Protein AF-K9WHE2-F1 (afdb_monomer)

InterPro domains:
  IPR008629 GUN4-like [PF05419] (134-267)
  IPR008629 GUN4-like [PTHR34800] (133-260)
  IPR008629 GUN4-like [cd16383] (138-273)
  IPR037215 GUN4-like superfamily [SSF140869] (134-268)

Nearest PDB structures (foldseek):
  4xkb-assembly1_A  TM=8.476E-01  e=1.290E-07  Synechocystis sp. PCC 6803 substr. Kazusa
  1z3x-assembly1_A  TM=8.128E-01  e=5.666E-08  Thermosynechococcus vestitus
  7e2r-assembly1_B  TM=7.474E-01  e=2.939E-07  Arabidopsis thaliana
  7e2r-assembly1_A  TM=7.852E-01  e=1.355E-06  Arabidopsis thaliana
  8tzr-assembly1_B  TM=1.852E-01  e=6.374E-02  Homo sapiens

Solvent-accessible surface area (backbone atoms only — not comparable to full-atom values): 15638 Å² total; per-residue (Å²): 136,82,87,82,83,67,96,54,67,62,53,74,50,66,32,52,53,59,40,79,75,35,35,76,49,66,40,87,43,94,51,69,42,36,33,36,38,41,36,43,57,44,27,24,75,38,75,92,78,43,74,29,39,27,57,16,33,87,92,40,57,55,24,51,89,58,24,72,48,53,61,39,25,32,51,10,30,27,38,37,42,84,88,71,50,65,44,87,30,30,40,57,37,76,46,79,36,49,49,62,35,54,36,22,35,33,63,25,46,54,50,86,58,40,80,71,58,60,24,76,61,28,43,57,38,38,42,35,38,38,32,56,44,66,80,59,89,51,44,70,38,49,52,23,43,74,68,62,34,42,57,62,22,38,54,43,50,48,39,56,53,36,46,61,66,78,38,68,91,68,74,64,85,53,64,76,50,50,66,58,46,54,54,69,58,54,55,50,53,24,52,53,36,19,61,69,49,76,64,36,24,15,60,44,50,35,40,54,48,34,44,74,52,72,39,48,62,75,42,79,41,63,70,40,36,51,48,32,25,42,63,23,65,44,28,55,96,94,37,73,57,54,65,93,74,56,70,60,52,90,86,42,45,58,27,42,36,70,65,79,90,54,52,85,76,76,89,84,61,75,79,20,62,62,59,17,37,43,41,38,36,35,56,76,54,69,57,114

Foldseek 3Di:
DDPPQDPWPKDKDKFQQLALQTAKDWQQDQAKFKKKKAKFWWKDLAVVLHIDGLQARPVAQAAPPQWLDGGGHAFHKWKAFPVSDIDGAGRIDIDIAGHGTMIHIHTGWGCPPHSNPSRPRMDIIMMMMMTTPDPPLCPQLLVCLVVLVQLSNLLVLLQSLQVQQVHHSDDADDLVSLLRRDLVSLVVSQVSQCVSLVHQEGLLQLLVLLVVLVHAQPDPDQVSLLSSCVQQVQHDPNGGNAPVRQDSGSVGGRHVPPPRQHPDDPPDDGSRRPSSSNSVNCVVSVPD

Secondary structure (DSSP, 8-state):
-----S---EEEEEEETT-TT-EEEE--SSS-EEEEEEEEEEEESSTTT--B-TT--TT--S--TTBSSTTSPTT-EEEEETTS-EEE-TTEEEEEE-TT-EEEEEE--B-TTHHHHTTSS-EEEEEEEEEEE---TTHHHHHHHHTT-HHHHHHHHHHHHHHHTT--S-SPPPHHHHTTS-HHHHHHHHHHHHHHTTTSSSHHHHHHHHHHTT--TT---HHHHHHHHHHHTSEETTEEPPGGGS--STTSPTT----TT-SS--SSS-THHHHHHHHHHHHHTT--

Radius of gyration: 26.99 Å; Cα contacts (8 Å, |Δi|>4): 526; chains: 1; bounding box: 57×38×78 Å

Organism: NCBI:txid1173027

pLDDT: mean 83.21, std 14.79, range [28.8, 98.06]

Structure (mmCIF, N/CA/C/O backbone):
data_AF-K9WHE2-F1
#
_entry.id   AF-K9WHE2-F1
#
loop_
_atom_site.group_PDB
_atom_site.id
_atom_site.type_symbol
_atom_site.label_atom_id
_atom_site.label_alt_id
_atom_site.label_comp_id
_atom_site.label_asym_id
_atom_site.label_entity_id
_atom_site.label_seq_id
_atom_site.pdbx_PDB_ins_code
_atom_site.Cartn_x
_atom_site.Cartn_y
_atom_site.Cartn_z
_atom_site.occupancy
_atom_site.B_iso_or_equiv
_atom_site.auth_seq_id
_atom_site.auth_comp_id
_atom_site.auth_asym_id
_atom_site.auth_atom_id
_atom_site.pdbx_PDB_model_num
ATOM 1 N N . MET A 1 1 ? -3.355 -21.262 7.343 1.00 32.16 1 MET A N 1
ATOM 2 C CA . MET A 1 1 ? -3.263 -20.375 6.166 1.00 32.16 1 MET A CA 1
ATOM 3 C C . MET A 1 1 ? -3.031 -18.972 6.698 1.00 32.16 1 MET A C 1
ATOM 5 O O . MET A 1 1 ? -3.983 -18.336 7.129 1.00 32.16 1 MET A O 1
ATOM 9 N N . SER A 1 2 ? -1.768 -18.564 6.837 1.00 28.80 2 SER A N 1
ATOM 10 C CA . SER A 1 2 ? -1.422 -17.230 7.334 1.00 28.80 2 SER A CA 1
ATOM 11 C C . SER A 1 2 ? -1.557 -16.236 6.188 1.00 28.80 2 SER A C 1
ATOM 13 O O . SER A 1 2 ? -0.836 -16.335 5.196 1.00 28.80 2 SER A O 1
ATOM 15 N N . ASN A 1 3 ? -2.490 -15.302 6.325 1.00 34.31 3 ASN A N 1
ATOM 16 C CA . ASN A 1 3 ? -2.650 -14.184 5.410 1.00 34.31 3 ASN A CA 1
ATOM 17 C C . ASN A 1 3 ? -1.563 -13.150 5.739 1.00 34.31 3 ASN A C 1
ATOM 19 O O . ASN A 1 3 ? -1.772 -12.248 6.540 1.00 34.31 3 ASN A O 1
ATOM 23 N N . ILE A 1 4 ? -0.367 -13.335 5.184 1.00 39.34 4 ILE A N 1
ATOM 24 C CA . ILE A 1 4 ? 0.725 -12.365 5.288 1.00 39.34 4 ILE A CA 1
ATOM 25 C C . ILE A 1 4 ? 0.731 -11.612 3.965 1.00 39.34 4 ILE A C 1
ATOM 27 O O . ILE A 1 4 ? 1.374 -12.071 3.035 1.00 39.34 4 ILE A O 1
ATOM 31 N N . ASN A 1 5 ? -0.045 -10.531 3.849 1.00 37.34 5 ASN A N 1
ATOM 32 C CA . ASN A 1 5 ? 0.027 -9.618 2.696 1.00 37.34 5 ASN A CA 1
ATOM 33 C C . ASN A 1 5 ? -0.510 -8.211 2.991 1.00 37.34 5 ASN A C 1
ATOM 35 O O . ASN A 1 5 ? -1.110 -7.545 2.154 1.00 37.34 5 ASN A O 1
ATOM 39 N N . GLN A 1 6 ? -0.237 -7.715 4.188 1.00 41.22 6 GLN A N 1
ATOM 40 C CA . GLN A 1 6 ? -0.231 -6.286 4.448 1.00 41.22 6 GLN A CA 1
ATOM 41 C C . GLN A 1 6 ? 0.974 -6.026 5.350 1.00 41.22 6 GLN A C 1
ATOM 43 O O . GLN A 1 6 ? 1.283 -6.827 6.231 1.00 41.22 6 GLN A O 1
ATOM 48 N N . LEU A 1 7 ? 1.669 -4.910 5.144 1.00 36.59 7 LEU A N 1
ATOM 49 C CA . LEU A 1 7 ? 2.613 -4.388 6.129 1.00 36.59 7 LEU A CA 1
ATOM 50 C C . LEU A 1 7 ? 1.774 -3.818 7.290 1.00 36.59 7 LEU A C 1
ATOM 52 O O . LEU A 1 7 ? 1.698 -2.609 7.487 1.00 36.59 7 LEU A O 1
ATOM 56 N N . ILE A 1 8 ? 1.030 -4.693 7.976 1.00 46.81 8 ILE A N 1
ATOM 57 C CA . ILE A 1 8 ? 0.250 -4.353 9.160 1.00 46.81 8 ILE A CA 1
ATOM 58 C C . ILE A 1 8 ? 1.249 -4.342 10.302 1.00 46.81 8 ILE A C 1
ATOM 60 O O . ILE A 1 8 ? 1.807 -5.378 10.660 1.00 46.81 8 ILE A O 1
ATOM 64 N N . ILE A 1 9 ? 1.487 -3.169 10.884 1.00 53.25 9 ILE A N 1
ATOM 65 C CA . ILE A 1 9 ? 1.913 -3.164 12.278 1.00 53.25 9 ILE A CA 1
ATOM 66 C C . ILE A 1 9 ? 0.653 -3.545 13.045 1.00 53.25 9 ILE A C 1
ATOM 68 O O . ILE A 1 9 ? -0.286 -2.750 13.123 1.00 53.25 9 ILE A O 1
ATOM 72 N N . GLU A 1 10 ? 0.602 -4.800 13.474 1.00 58.91 10 GLU A N 1
ATOM 73 C CA . GLU A 1 10 ? -0.473 -5.346 14.288 1.00 58.91 10 GLU A CA 1
ATOM 74 C C . GLU A 1 10 ? 0.031 -5.674 15.686 1.00 58.91 10 GLU A C 1
ATOM 76 O O . GLU A 1 10 ? 1.207 -5.967 15.912 1.00 58.91 10 GLU A O 1
ATOM 81 N N . GLY A 1 11 ? -0.881 -5.615 16.643 1.00 66.00 11 GLY A N 1
ATOM 82 C CA . GLY A 1 11 ? -0.618 -6.011 18.012 1.00 66.00 11 GLY A CA 1
ATOM 83 C C . GLY A 1 11 ? -1.915 -6.355 18.720 1.00 66.00 11 GLY A C 1
ATOM 84 O O . GLY A 1 11 ? -3.009 -6.152 18.191 1.00 66.00 11 GLY A O 1
ATOM 85 N N . CYS A 1 12 ? -1.789 -6.873 19.936 1.00 74.81 12 CYS A N 1
ATOM 86 C CA . CYS A 1 12 ? -2.932 -7.168 20.782 1.00 74.81 12 CYS A CA 1
ATOM 87 C C . CYS A 1 12 ? -2.718 -6.655 22.204 1.00 74.81 12 CYS A C 1
ATOM 89 O O . CYS A 1 12 ? -1.587 -6.561 22.684 1.00 74.81 12 CYS A O 1
ATOM 91 N N . PHE A 1 13 ? -3.814 -6.311 22.870 1.00 78.19 13 PHE A N 1
ATOM 92 C CA . PHE A 1 13 ? -3.841 -6.022 24.299 1.00 78.19 13 PHE A CA 1
ATOM 93 C C . PHE A 1 13 ? -5.182 -6.450 24.892 1.00 78.19 13 PHE A C 1
ATOM 95 O O . PHE A 1 13 ? -6.186 -6.536 24.184 1.00 78.19 13 PHE A O 1
ATOM 102 N N . ASN A 1 14 ? -5.199 -6.705 26.197 1.00 83.75 14 ASN A N 1
ATOM 103 C CA . ASN A 1 14 ? -6.430 -6.989 26.925 1.00 83.75 14 ASN A CA 1
ATOM 104 C C . ASN A 1 14 ? -6.943 -5.722 27.608 1.00 83.75 14 ASN A C 1
ATOM 106 O O . ASN A 1 14 ? -6.164 -4.904 28.105 1.00 83.75 14 ASN A O 1
ATOM 110 N N . VAL A 1 15 ? -8.261 -5.572 27.627 1.00 82.38 15 VAL A N 1
ATOM 111 C CA . VAL A 1 15 ? -8.978 -4.567 28.408 1.00 82.38 15 VAL A CA 1
ATOM 112 C C . VAL A 1 15 ? -9.603 -5.291 29.590 1.00 82.38 15 VAL A C 1
ATOM 114 O O . VAL A 1 15 ? -10.565 -6.045 29.429 1.00 82.38 15 VAL A O 1
ATOM 117 N N . GLU A 1 16 ? -9.016 -5.086 30.766 1.00 79.69 16 GLU A N 1
ATOM 118 C CA . GLU A 1 16 ? -9.503 -5.659 32.018 1.00 79.69 16 GLU A CA 1
ATOM 119 C C . GLU A 1 16 ? -10.714 -4.862 32.505 1.00 79.69 16 GLU A C 1
ATOM 121 O O . GLU A 1 16 ? -10.634 -3.645 32.722 1.00 79.69 16 GLU A O 1
ATOM 126 N N . SER A 1 17 ? -11.837 -5.550 32.702 1.00 70.31 17 SER A N 1
ATOM 127 C CA . SER A 1 17 ? -13.121 -4.935 33.045 1.00 70.31 17 SER A CA 1
ATOM 128 C C . SER A 1 17 ? -13.122 -4.228 34.404 1.00 70.31 17 SER A C 1
ATOM 130 O O . SER A 1 17 ? -13.947 -3.346 34.629 1.00 70.31 17 SER A O 1
ATOM 132 N N . ALA A 1 18 ? -12.181 -4.568 35.289 1.00 67.06 18 ALA A N 1
ATOM 133 C CA . ALA A 1 18 ? -12.034 -3.988 36.622 1.00 67.06 18 ALA A CA 1
ATOM 134 C C . ALA A 1 18 ? -11.113 -2.745 36.677 1.00 67.06 18 ALA A C 1
ATOM 136 O O . ALA A 1 18 ? -10.721 -2.306 37.759 1.00 67.06 18 ALA A O 1
ATOM 137 N N . THR A 1 19 ? -10.706 -2.185 35.527 1.00 73.38 19 THR A N 1
ATOM 138 C CA . THR A 1 19 ? -9.757 -1.058 35.473 1.00 73.38 19 THR A CA 1
ATOM 139 C C . THR A 1 19 ? -10.429 0.246 35.008 1.00 73.38 19 THR A C 1
ATOM 141 O O . THR A 1 19 ? -10.742 0.400 33.827 1.00 73.38 19 THR A O 1
ATOM 144 N N . PRO A 1 20 ? -10.598 1.258 35.884 1.00 71.81 20 PRO A N 1
ATOM 145 C CA . PRO A 1 20 ? -11.322 2.492 35.533 1.00 71.81 20 PRO A CA 1
ATOM 146 C C . PRO A 1 20 ? -10.618 3.307 34.445 1.00 71.81 20 PRO A C 1
ATOM 148 O O . PRO A 1 20 ? -11.250 3.960 33.614 1.00 71.81 20 PRO A O 1
ATOM 151 N N . LYS A 1 21 ? -9.281 3.248 34.448 1.00 81.06 21 LYS A N 1
ATOM 152 C CA . LYS A 1 21 ? -8.412 3.916 33.473 1.00 81.06 21 LYS A CA 1
ATOM 153 C C . LYS A 1 21 ? -8.312 3.156 32.147 1.00 81.06 21 LYS A C 1
ATOM 155 O O . LYS A 1 21 ? -7.977 3.776 31.138 1.00 81.06 21 LYS A O 1
ATOM 160 N N . GLY A 1 22 ? -8.635 1.861 32.152 1.00 87.00 22 GLY A N 1
ATOM 161 C CA . GLY A 1 22 ? -8.529 0.986 30.993 1.00 87.00 22 GLY A CA 1
ATOM 162 C C . GLY A 1 22 ? -7.099 0.731 30.537 1.00 87.00 22 GLY A C 1
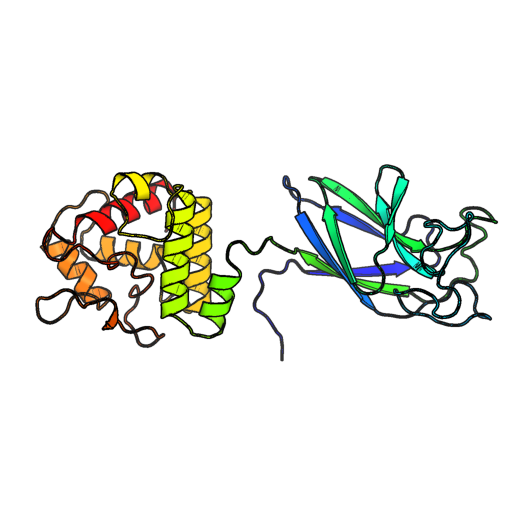ATOM 163 O O . GLY A 1 22 ? -6.133 0.959 31.271 1.00 87.00 22 GLY A O 1
ATOM 164 N N . THR A 1 23 ? -6.983 0.303 29.282 1.00 90.94 23 THR A N 1
ATOM 165 C CA . THR A 1 23 ? -5.707 -0.005 28.625 1.00 90.94 23 THR A CA 1
ATOM 166 C C . THR A 1 23 ? -5.367 1.071 27.601 1.00 90.94 23 THR A C 1
ATOM 168 O O . THR A 1 23 ? -6.194 1.418 26.758 1.00 90.94 23 THR A O 1
ATOM 171 N N . TYR A 1 24 ? -4.154 1.621 27.671 1.00 91.75 24 TYR A N 1
ATOM 172 C CA . TYR A 1 24 ? -3.727 2.720 26.803 1.00 91.75 24 TYR A CA 1
ATOM 173 C C . TYR A 1 24 ? -3.235 2.239 25.435 1.00 91.75 24 TYR A C 1
ATOM 175 O O . TYR A 1 24 ? -2.571 1.210 25.324 1.00 91.75 24 TYR A O 1
ATOM 183 N N . PHE A 1 25 ? -3.498 3.049 24.413 1.00 91.31 25 PHE A N 1
ATOM 184 C CA . PHE A 1 25 ? -2.934 2.938 23.073 1.00 91.31 25 PHE A CA 1
ATOM 185 C C . PHE A 1 25 ? -2.404 4.310 22.643 1.00 91.31 25 PHE A C 1
ATOM 187 O O . PHE A 1 25 ? -3.074 5.322 22.856 1.00 91.31 25 PHE A O 1
ATOM 194 N N . GLN A 1 26 ? -1.218 4.355 22.035 1.00 91.00 26 GLN A N 1
ATOM 195 C CA . GLN A 1 26 ? -0.591 5.598 21.591 1.00 91.00 26 GLN A CA 1
ATOM 196 C C . GLN A 1 26 ? -0.233 5.532 20.108 1.00 91.00 26 GLN A C 1
ATOM 198 O O . GLN A 1 26 ? 0.420 4.589 19.662 1.00 91.00 26 GLN A O 1
ATOM 203 N N . ASN A 1 27 ? -0.598 6.572 19.360 1.00 86.81 27 ASN A N 1
ATOM 204 C CA . ASN A 1 27 ? 0.011 6.825 18.062 1.00 86.81 27 ASN A CA 1
ATOM 205 C C . ASN A 1 27 ? 1.436 7.356 18.277 1.00 86.81 27 ASN A C 1
ATOM 207 O O . ASN A 1 27 ? 1.600 8.464 18.766 1.00 86.81 27 ASN A O 1
ATOM 211 N N . LEU A 1 28 ? 2.462 6.585 17.919 1.00 80.56 28 LEU A N 1
ATOM 212 C CA . LEU A 1 28 ? 3.869 6.998 18.048 1.00 80.56 28 LEU A CA 1
ATOM 213 C C . LEU A 1 28 ? 4.413 7.724 16.801 1.00 80.56 28 LEU A C 1
ATOM 215 O O . LEU A 1 28 ? 5.595 8.059 16.759 1.00 80.56 28 LEU A O 1
ATOM 219 N N . SER A 1 29 ? 3.582 7.934 15.775 1.00 71.19 29 SER A N 1
ATOM 220 C CA . SER A 1 29 ? 3.956 8.644 14.550 1.00 71.19 29 SER A CA 1
ATOM 221 C C . SER A 1 29 ? 3.848 10.165 14.713 1.00 71.19 29 SER A C 1
ATOM 223 O O . SER A 1 29 ? 3.056 10.684 15.502 1.00 71.19 29 SER A O 1
ATOM 225 N N . ASP A 1 30 ? 4.628 10.874 13.899 1.00 76.00 30 ASP A N 1
ATOM 226 C CA . ASP A 1 30 ? 4.531 12.309 13.632 1.00 76.00 30 ASP A CA 1
ATOM 227 C C . ASP A 1 30 ? 3.352 12.684 12.709 1.00 76.00 30 ASP A C 1
ATOM 229 O O . ASP A 1 30 ? 3.113 13.866 12.463 1.00 76.00 30 ASP A O 1
ATOM 233 N N . GLN A 1 31 ? 2.595 11.698 12.220 1.00 77.81 31 GLN A N 1
ATOM 234 C CA . GLN A 1 31 ? 1.427 11.870 11.359 1.00 77.81 31 GLN A CA 1
ATOM 235 C C . GLN A 1 31 ? 0.161 11.313 12.012 1.00 77.81 31 GLN A C 1
ATOM 237 O O . GLN A 1 31 ? 0.212 10.432 12.875 1.00 77.81 31 GLN A O 1
ATOM 242 N N . SER A 1 32 ? -0.997 11.823 11.582 1.00 83.62 32 SER A N 1
ATOM 243 C CA . SER A 1 32 ? -2.276 11.205 11.924 1.00 83.62 32 SER A CA 1
ATOM 244 C C . SER A 1 32 ? -2.366 9.819 11.293 1.00 83.62 32 SER A C 1
ATOM 246 O O . SER A 1 32 ? -2.022 9.633 10.124 1.00 83.62 32 SER A O 1
ATOM 248 N N . VAL A 1 33 ? -2.868 8.849 12.051 1.00 82.81 33 VAL A N 1
ATOM 249 C CA . VAL A 1 33 ? -3.055 7.471 11.589 1.00 82.81 33 VAL A CA 1
ATOM 250 C C . VAL A 1 33 ? -4.505 7.054 11.764 1.00 82.81 33 VAL A C 1
ATOM 252 O O . VAL A 1 33 ? -5.166 7.444 12.724 1.00 82.81 33 VAL A O 1
ATOM 255 N N . ARG A 1 34 ? -5.006 6.216 10.858 1.00 87.31 34 ARG A N 1
ATOM 256 C CA . ARG A 1 34 ? -6.254 5.483 11.081 1.00 87.31 34 ARG A CA 1
ATOM 257 C C . ARG A 1 34 ? -5.883 4.095 11.573 1.00 87.31 34 ARG A C 1
ATOM 259 O O . ARG A 1 34 ? -5.034 3.442 10.979 1.00 87.31 34 ARG A O 1
ATOM 266 N N . VAL A 1 35 ? -6.486 3.649 12.663 1.00 87.50 35 VAL A N 1
ATOM 267 C CA . VAL A 1 35 ? -6.237 2.328 13.246 1.00 87.50 35 VAL A CA 1
ATOM 268 C C . VAL A 1 35 ? -7.556 1.579 13.277 1.00 87.50 35 VAL A C 1
ATOM 270 O O . VAL A 1 35 ? -8.537 2.066 13.841 1.00 87.50 35 VAL A O 1
ATOM 273 N N . LYS A 1 36 ? -7.582 0.405 12.653 1.00 89.88 36 LYS A N 1
ATOM 274 C CA . LYS A 1 36 ? -8.683 -0.542 12.767 1.00 89.88 36 LYS A CA 1
ATOM 275 C C . LYS A 1 36 ? -8.480 -1.359 14.040 1.00 89.88 36 LYS A C 1
ATOM 277 O O . LYS A 1 36 ? -7.464 -2.031 14.179 1.00 89.88 36 LYS A O 1
ATOM 282 N N . PHE A 1 37 ? -9.452 -1.322 14.939 1.00 92.62 37 PHE A N 1
ATOM 283 C CA . PHE A 1 37 ? -9.509 -2.137 16.146 1.00 92.62 37 PHE A CA 1
ATOM 284 C C . PHE A 1 37 ? -10.587 -3.202 15.976 1.00 92.62 37 PHE A C 1
ATOM 286 O O . PHE A 1 37 ? -11.703 -2.883 15.571 1.00 92.62 37 PHE A O 1
ATOM 293 N N . SER A 1 38 ? -10.248 -4.451 16.279 1.00 91.75 38 SER A N 1
ATOM 294 C CA . SER A 1 38 ? -11.150 -5.606 16.271 1.00 91.75 38 SER A CA 1
ATOM 295 C C . SER A 1 38 ? -11.109 -6.255 17.649 1.00 91.75 38 SER A C 1
ATOM 297 O O . SER A 1 38 ? -10.033 -6.562 18.157 1.00 91.75 38 SER A O 1
ATOM 299 N N . ALA A 1 39 ? -12.266 -6.439 18.267 1.00 91.94 39 ALA A N 1
ATOM 300 C CA . ALA A 1 39 ? -12.387 -6.883 19.644 1.00 91.94 39 ALA A CA 1
ATOM 301 C C . ALA A 1 39 ? -13.118 -8.226 19.730 1.00 91.94 39 ALA A C 1
ATOM 303 O O . ALA A 1 39 ? -14.167 -8.426 19.115 1.00 91.94 39 ALA A O 1
ATOM 304 N N . ALA A 1 40 ? -12.568 -9.134 20.530 1.00 87.12 40 ALA A N 1
ATOM 305 C CA . ALA A 1 40 ? -13.127 -10.451 20.800 1.00 87.12 40 ALA A CA 1
ATOM 306 C C . ALA A 1 40 ? -13.023 -10.787 22.292 1.00 87.12 40 ALA A C 1
ATOM 308 O O . ALA A 1 40 ? -12.315 -10.129 23.052 1.00 87.12 40 ALA A O 1
ATOM 309 N N . GLY A 1 41 ? -13.734 -11.831 22.708 1.00 84.31 41 GLY A N 1
ATOM 310 C CA . GLY A 1 41 ? -13.850 -12.215 24.110 1.00 84.31 41 GLY A CA 1
ATOM 311 C C . GLY A 1 41 ? -15.203 -11.844 24.699 1.00 84.31 41 GLY A C 1
ATOM 312 O O . GLY A 1 41 ? -16.092 -11.328 24.013 1.00 84.31 41 GLY A O 1
ATOM 313 N N . GLN A 1 42 ? -15.363 -12.173 25.974 1.00 84.56 42 GLN A N 1
ATOM 314 C CA . GLN A 1 42 ? -16.585 -11.933 26.719 1.00 84.56 42 GLN A CA 1
ATOM 315 C C . GLN A 1 42 ? -16.252 -11.472 28.131 1.00 84.56 42 GLN A C 1
ATOM 317 O O . GLN A 1 42 ? -15.303 -11.957 28.749 1.00 84.56 42 GLN A O 1
ATOM 322 N N . TRP A 1 43 ? -17.070 -10.570 28.651 1.00 84.75 43 TRP A N 1
ATOM 323 C CA . TRP A 1 43 ? -16.970 -10.079 30.018 1.00 84.75 43 TRP A CA 1
ATOM 324 C C . TRP A 1 43 ? -18.365 -9.772 30.568 1.00 84.75 43 TRP A C 1
ATOM 326 O O . TRP A 1 43 ? -19.357 -9.853 29.841 1.00 84.75 43 TRP A O 1
ATOM 336 N N . THR A 1 44 ? -18.463 -9.464 31.854 1.00 80.69 44 THR A N 1
ATOM 337 C CA . THR A 1 44 ? -19.703 -9.010 32.479 1.00 80.69 44 THR A CA 1
ATOM 338 C C . THR A 1 44 ? -19.431 -7.943 33.530 1.00 80.69 44 THR A C 1
ATOM 340 O O . THR A 1 44 ? -18.442 -8.054 34.251 1.00 80.69 44 THR A O 1
ATOM 343 N N . TYR A 1 45 ? -20.302 -6.934 33.609 1.00 75.88 45 TYR A N 1
ATOM 344 C CA . TYR A 1 45 ? -20.331 -5.938 34.688 1.00 75.88 45 TYR A CA 1
ATOM 345 C C . TYR A 1 45 ? -21.206 -6.378 35.869 1.00 75.88 45 TYR A C 1
ATOM 347 O O . TYR A 1 45 ? -21.243 -5.729 36.898 1.00 75.88 45 TYR A O 1
ATOM 355 N N . ASN A 1 46 ? -21.958 -7.473 35.716 1.00 79.44 46 ASN A N 1
ATOM 356 C CA . ASN A 1 46 ? -22.768 -8.046 36.781 1.00 79.44 46 ASN A CA 1
ATOM 357 C C . ASN A 1 46 ? -22.982 -9.539 36.484 1.00 79.44 46 ASN A C 1
ATOM 359 O O . ASN A 1 46 ? -23.708 -9.875 35.541 1.00 79.44 46 ASN A O 1
ATOM 363 N N . PRO A 1 47 ? -22.427 -10.460 37.292 1.00 79.94 47 PRO A N 1
ATOM 364 C CA . PRO A 1 47 ? -22.549 -11.901 37.066 1.00 79.94 47 PRO A CA 1
ATOM 365 C C . PRO A 1 47 ? -23.992 -12.411 36.930 1.00 79.94 47 PRO A C 1
ATOM 367 O O . PRO A 1 47 ? -24.218 -13.426 36.274 1.00 79.94 47 PRO A O 1
ATOM 370 N N . ASN A 1 48 ? -24.976 -11.704 37.497 1.00 84.62 48 ASN A N 1
ATOM 371 C CA . ASN A 1 48 ? -26.396 -12.057 37.379 1.00 84.62 48 ASN A CA 1
ATOM 372 C C . ASN A 1 48 ? -27.002 -11.698 36.013 1.00 84.62 48 ASN A C 1
ATOM 374 O O . ASN A 1 48 ? -28.052 -12.221 35.649 1.00 84.62 48 ASN A O 1
ATOM 378 N N . VAL A 1 49 ? -26.355 -10.796 35.276 1.00 82.50 49 VAL A N 1
ATOM 379 C CA . VAL A 1 49 ? -26.772 -10.323 33.951 1.00 82.50 49 VAL A CA 1
ATOM 380 C C . VAL A 1 49 ? -26.109 -11.149 32.842 1.00 82.50 49 VAL A C 1
ATOM 382 O O . VAL A 1 49 ? -26.688 -11.345 31.777 1.00 82.50 49 VAL A O 1
ATOM 385 N N . GLY A 1 50 ? -24.942 -11.733 33.134 1.00 85.44 50 GLY A N 1
ATOM 386 C CA . GLY A 1 50 ? -24.260 -12.696 32.274 1.00 85.44 50 GLY A CA 1
ATOM 387 C C . GLY A 1 50 ? -23.191 -12.085 31.366 1.00 85.44 50 GLY A C 1
ATOM 388 O O . GLY A 1 50 ? -23.037 -10.865 31.247 1.00 85.44 50 GLY A O 1
ATOM 389 N N . PHE A 1 51 ? -22.408 -12.971 30.748 1.00 88.12 51 PHE A N 1
ATOM 390 C CA . PHE A 1 51 ? -21.299 -12.617 29.865 1.00 88.12 51 PHE A CA 1
ATOM 391 C C . PHE A 1 51 ? -21.791 -12.103 28.509 1.00 88.12 51 PHE A C 1
ATOM 393 O O . PHE A 1 51 ? -22.683 -12.683 27.890 1.00 88.12 51 PHE A O 1
ATOM 400 N N . HIS A 1 52 ? -21.159 -11.044 28.014 1.00 88.69 52 HIS A N 1
ATOM 401 C CA . HIS A 1 52 ? -21.455 -10.416 26.732 1.00 88.69 52 HIS A CA 1
ATOM 402 C C . HIS A 1 52 ? -20.170 -10.001 26.010 1.00 88.69 52 HIS A C 1
ATOM 404 O O . HIS A 1 52 ? -19.090 -9.931 26.593 1.00 88.69 52 HIS A O 1
ATOM 410 N N . SER A 1 53 ? -20.285 -9.784 24.700 1.00 92.38 53 SER A N 1
ATOM 411 C CA . SER A 1 53 ? -19.151 -9.426 23.842 1.00 92.38 53 SER A CA 1
ATOM 412 C C . SER A 1 53 ? -18.796 -7.939 23.931 1.00 92.38 53 SER A C 1
ATOM 414 O O . SER A 1 53 ? -19.536 -7.144 24.509 1.00 92.38 53 SER A O 1
ATOM 416 N N . ALA A 1 54 ? -17.725 -7.541 23.243 1.00 93.12 54 ALA A N 1
ATOM 417 C CA . ALA A 1 54 ? -17.345 -6.140 23.070 1.00 93.12 54 ALA A CA 1
ATOM 418 C C . ALA A 1 54 ? -18.444 -5.260 22.433 1.00 93.12 54 ALA A C 1
ATOM 420 O O . ALA A 1 54 ? -18.420 -4.045 22.615 1.00 93.12 54 ALA A O 1
ATOM 421 N N . ALA A 1 55 ? -19.434 -5.838 21.733 1.00 95.19 55 ALA A N 1
ATOM 422 C CA . ALA A 1 55 ? -20.595 -5.092 21.230 1.00 95.19 55 ALA A CA 1
ATOM 423 C C . ALA A 1 55 ? -21.462 -4.487 22.353 1.00 95.19 55 ALA A C 1
ATOM 425 O O . ALA A 1 55 ? -22.188 -3.523 22.101 1.00 95.19 55 ALA A O 1
ATOM 426 N N . GLY A 1 56 ? -21.359 -5.031 23.570 1.00 91.31 56 GLY A N 1
ATOM 427 C CA . GLY A 1 56 ? -22.210 -4.742 24.719 1.00 91.31 56 GLY A CA 1
ATOM 428 C C . GLY A 1 56 ? -23.350 -5.744 24.880 1.00 91.31 56 GLY A C 1
ATOM 429 O O . GLY A 1 56 ? -23.510 -6.683 24.091 1.00 91.31 56 GLY A O 1
ATOM 430 N N . HIS A 1 57 ? -24.125 -5.569 25.944 1.00 90.94 57 HIS A N 1
ATOM 431 C CA . HIS A 1 57 ? -25.176 -6.499 26.318 1.00 90.94 57 HIS A CA 1
ATOM 432 C C . HIS A 1 57 ? -26.393 -6.385 25.376 1.00 90.94 57 HIS A C 1
ATOM 434 O O . HIS A 1 57 ? -26.976 -5.305 25.247 1.00 90.94 57 HIS A O 1
ATOM 440 N N . PRO A 1 58 ? -26.853 -7.486 24.748 1.00 88.62 58 PRO A N 1
ATOM 441 C CA . PRO A 1 58 ? -27.890 -7.432 23.711 1.00 88.62 58 PRO A CA 1
ATOM 442 C C . PRO A 1 58 ? -29.255 -6.952 24.228 1.00 88.62 58 PRO A C 1
ATOM 444 O O . PRO A 1 58 ? -30.007 -6.327 23.485 1.00 88.62 58 PRO A O 1
ATOM 447 N N . ASN A 1 59 ? -29.564 -7.204 25.505 1.00 91.38 59 ASN A N 1
ATOM 448 C CA . ASN A 1 59 ? -30.823 -6.771 26.126 1.00 91.38 59 ASN A CA 1
ATOM 449 C C . ASN A 1 59 ? -30.765 -5.354 26.719 1.00 91.38 59 ASN A C 1
ATOM 451 O O . ASN A 1 59 ? -31.809 -4.821 27.087 1.00 91.38 59 ASN A O 1
ATOM 455 N N . TYR A 1 60 ? -29.579 -4.737 26.786 1.00 89.75 60 TYR A N 1
ATOM 456 C CA . TYR A 1 60 ? -29.393 -3.379 27.311 1.00 89.75 60 TYR A CA 1
ATOM 457 C C . TYR A 1 60 ? -28.686 -2.494 26.271 1.00 89.75 60 TYR A C 1
ATOM 459 O O . TYR A 1 60 ? -27.549 -2.059 26.460 1.00 89.75 60 TYR A O 1
ATOM 467 N N . PRO A 1 61 ? -29.343 -2.217 25.129 1.00 91.12 61 PRO A N 1
ATOM 468 C CA . PRO A 1 61 ? -28.716 -1.544 23.993 1.00 91.12 61 PRO A CA 1
ATOM 469 C C . PRO A 1 61 ? -28.479 -0.039 24.204 1.00 91.12 61 PRO A C 1
ATOM 471 O O . PRO A 1 61 ? -27.911 0.605 23.325 1.00 91.12 61 PRO A O 1
ATOM 474 N N . LYS A 1 62 ? -28.940 0.541 25.322 1.00 90.81 62 LYS A N 1
ATOM 475 C CA . LYS A 1 62 ? -28.849 1.978 25.614 1.00 90.81 62 LYS A CA 1
ATOM 476 C C . LYS A 1 62 ? -28.555 2.217 27.095 1.00 90.81 62 LYS A C 1
ATOM 478 O O . LYS A 1 62 ? -29.485 2.266 27.896 1.00 90.81 62 LYS A O 1
ATOM 483 N N . GLY A 1 63 ? -27.283 2.415 27.427 1.00 84.12 63 GLY A N 1
ATOM 484 C CA . GLY A 1 63 ? -26.861 2.852 28.754 1.00 84.12 63 GLY A CA 1
ATOM 485 C C . GLY A 1 63 ? -27.475 4.204 29.121 1.00 84.12 63 GLY A C 1
ATOM 486 O O . GLY A 1 63 ? -27.705 5.061 28.259 1.00 84.12 63 GLY A O 1
ATOM 487 N N . THR A 1 64 ? -27.761 4.375 30.407 1.00 86.38 64 THR A N 1
ATOM 488 C CA . THR A 1 64 ? -28.367 5.589 30.972 1.00 86.38 64 THR A CA 1
ATOM 489 C C . THR A 1 64 ? -27.371 6.753 31.033 1.00 86.38 64 THR A C 1
ATOM 491 O O . THR A 1 64 ? -26.210 6.623 30.650 1.00 86.38 64 THR A O 1
ATOM 494 N N . GLU A 1 65 ? -27.807 7.910 31.534 1.00 86.06 65 GLU A N 1
ATOM 495 C CA . GLU A 1 65 ? -26.956 9.098 31.718 1.00 86.06 65 GLU A CA 1
ATOM 496 C C . GLU A 1 65 ? -25.751 8.878 32.648 1.00 86.06 65 GLU A C 1
ATOM 498 O O . GLU A 1 65 ? -24.783 9.630 32.579 1.00 86.06 65 GLU A O 1
ATOM 503 N N . ASN A 1 66 ? -25.784 7.828 33.473 1.00 84.69 66 ASN A N 1
ATOM 504 C CA . ASN A 1 66 ? -24.714 7.493 34.413 1.00 84.69 66 ASN A CA 1
ATOM 505 C C . ASN A 1 66 ? -23.578 6.662 33.790 1.00 84.69 66 ASN A C 1
ATOM 507 O O . ASN A 1 66 ? -22.556 6.437 34.443 1.00 84.69 66 ASN A O 1
ATOM 511 N N . TYR A 1 67 ? -23.753 6.185 32.555 1.00 87.88 67 TYR A N 1
ATOM 512 C CA . TYR A 1 67 ? -22.738 5.422 31.832 1.00 87.88 67 TYR A CA 1
ATOM 513 C C . TYR A 1 67 ? -21.680 6.339 31.220 1.00 87.88 67 TYR A C 1
ATOM 515 O O . TYR A 1 67 ? -21.957 7.481 30.858 1.00 87.88 67 TYR A O 1
ATOM 523 N N . LYS A 1 68 ? -20.465 5.812 31.032 1.00 88.69 68 LYS A N 1
ATOM 524 C CA . LYS A 1 68 ? -19.358 6.543 30.382 1.00 88.69 68 LYS A CA 1
ATOM 525 C C . LYS A 1 68 ? -19.718 7.042 28.975 1.00 88.69 68 LYS A C 1
ATOM 527 O O . LYS A 1 68 ? -19.297 8.130 28.590 1.00 88.69 68 LYS A O 1
ATOM 532 N N . LEU A 1 69 ? -20.500 6.269 28.218 1.00 92.88 69 LEU A N 1
ATOM 533 C CA . LEU A 1 69 ? -21.046 6.663 26.919 1.00 92.88 69 LEU A CA 1
ATOM 534 C C . LEU A 1 69 ? -22.567 6.419 26.881 1.00 92.88 69 LEU A C 1
ATOM 536 O O . LEU A 1 69 ? -23.013 5.361 26.415 1.00 92.88 69 LEU A O 1
ATOM 540 N N . PRO A 1 70 ? -23.379 7.382 27.359 1.00 92.31 70 PRO A N 1
ATOM 541 C CA . PRO A 1 70 ? -24.833 7.262 27.361 1.00 92.31 70 PRO A CA 1
ATOM 542 C C . PRO A 1 70 ? -25.394 7.004 25.959 1.00 92.31 70 PRO A C 1
ATOM 544 O O . PRO A 1 70 ? -24.900 7.529 24.959 1.00 92.31 70 PRO A O 1
ATOM 547 N N . GLY A 1 71 ? -26.437 6.176 25.877 1.00 92.88 71 GLY A N 1
ATOM 548 C CA . GLY A 1 71 ? -27.083 5.796 24.618 1.00 92.88 71 GLY A CA 1
ATOM 549 C C . GLY A 1 71 ? -26.367 4.711 23.803 1.00 92.88 71 GLY A C 1
ATOM 550 O O . GLY A 1 71 ? -26.977 4.187 22.873 1.00 92.88 71 GLY A O 1
ATOM 551 N N . SER A 1 72 ? -25.132 4.333 24.156 1.00 94.62 72 SER A N 1
ATOM 552 C CA . SER A 1 72 ? -24.470 3.126 23.629 1.00 94.62 72 SER A CA 1
ATOM 553 C C . SER A 1 72 ? -24.793 1.898 24.490 1.00 94.62 72 SER A C 1
ATOM 555 O O . SER A 1 72 ? -25.145 2.076 25.657 1.00 94.62 72 SER A O 1
ATOM 557 N N . PRO A 1 73 ? -24.665 0.660 23.974 1.00 95.00 73 PRO A N 1
ATOM 558 C CA . PRO A 1 73 ? -24.947 -0.544 24.751 1.00 95.00 73 PRO A CA 1
ATOM 559 C C . PRO A 1 73 ? -24.163 -0.610 26.065 1.00 95.00 73 PRO A C 1
ATOM 561 O O . PRO A 1 73 ? -22.967 -0.281 26.110 1.00 95.00 73 PRO A O 1
ATOM 564 N N . GLU A 1 74 ? -24.836 -1.048 27.127 1.00 91.81 74 GLU A N 1
ATOM 565 C CA . GLU A 1 74 ? -24.202 -1.327 28.416 1.00 91.81 74 GLU A CA 1
ATOM 566 C C . GLU A 1 74 ? -23.131 -2.399 28.227 1.00 91.81 74 GLU A C 1
ATOM 568 O O . GLU A 1 74 ? -23.299 -3.353 27.463 1.00 91.81 74 GLU A O 1
ATOM 573 N N . GLY A 1 75 ? -21.987 -2.205 28.864 1.00 89.31 75 GLY A N 1
ATOM 574 C CA . GLY A 1 75 ? -20.864 -3.118 28.778 1.00 89.31 75 GLY A CA 1
ATOM 575 C C . GLY A 1 75 ? -20.153 -3.166 27.411 1.00 89.31 75 GLY A C 1
ATOM 576 O O . GLY A 1 75 ? -19.323 -4.039 27.152 1.00 89.31 75 GLY A O 1
ATOM 577 N N . SER A 1 76 ? -20.457 -2.247 26.492 1.00 93.94 76 SER A N 1
ATOM 578 C CA . SER A 1 76 ? -19.734 -2.169 25.214 1.00 93.94 76 SER A CA 1
ATOM 579 C C . SER A 1 76 ? -18.293 -1.685 25.376 1.00 93.94 76 SER A C 1
ATOM 581 O O . SER A 1 76 ? -17.970 -0.928 26.291 1.00 93.94 76 SER A O 1
ATOM 583 N N . LEU A 1 77 ? -17.413 -2.092 24.462 1.00 95.38 77 LEU A N 1
ATOM 584 C CA . LEU A 1 77 ? -16.073 -1.525 24.374 1.00 95.38 77 LEU A CA 1
ATOM 585 C C . LEU A 1 77 ? -16.161 -0.102 23.813 1.00 95.38 77 LEU A C 1
ATOM 587 O O . LEU A 1 77 ? -16.759 0.131 22.756 1.00 95.38 77 LEU A O 1
ATOM 591 N N . ILE A 1 78 ? -15.529 0.839 24.508 1.00 95.62 78 ILE A N 1
ATOM 592 C CA . ILE A 1 78 ? -15.441 2.244 24.112 1.00 95.62 78 ILE A CA 1
ATOM 593 C C . ILE A 1 78 ? -13.997 2.734 24.233 1.00 95.62 78 ILE A C 1
ATOM 595 O O . ILE A 1 78 ? -13.175 2.165 24.956 1.00 95.62 78 ILE A O 1
ATOM 599 N N . VAL A 1 79 ? -13.690 3.817 23.529 1.00 96.19 79 VAL A N 1
ATOM 600 C CA . VAL A 1 79 ? -12.401 4.503 23.621 1.00 96.19 79 VAL A CA 1
ATOM 601 C C . VAL A 1 79 ? -12.593 5.877 24.254 1.00 96.19 79 VAL A C 1
ATOM 603 O O . VAL A 1 79 ? -13.507 6.614 23.885 1.00 96.19 79 VAL A O 1
ATOM 606 N N . ARG A 1 80 ? -11.730 6.221 25.209 1.00 95.31 80 ARG A N 1
ATOM 607 C CA . ARG A 1 80 ? -11.637 7.526 25.865 1.00 95.31 80 ARG A CA 1
ATOM 608 C C . ARG A 1 80 ? -10.470 8.309 25.276 1.00 95.31 80 ARG A C 1
ATOM 610 O O . ARG A 1 80 ? -9.342 7.814 25.237 1.00 95.31 80 ARG A O 1
ATOM 617 N N . ARG A 1 81 ? -10.720 9.553 24.869 1.00 94.81 81 ARG A N 1
ATOM 618 C CA . ARG A 1 81 ? -9.674 10.497 24.446 1.00 94.81 81 ARG A CA 1
ATOM 619 C C . ARG A 1 81 ? -9.192 11.357 25.616 1.00 94.81 81 ARG A C 1
ATOM 621 O O . ARG A 1 81 ? -9.877 11.500 26.630 1.00 94.81 81 ARG A O 1
ATOM 628 N N . ALA A 1 82 ? -8.026 11.985 25.456 1.00 88.38 82 ALA A N 1
ATOM 629 C CA . ALA A 1 82 ? -7.430 12.860 26.472 1.00 88.38 82 ALA A CA 1
ATOM 630 C C . ALA A 1 82 ? -8.334 14.042 26.880 1.00 88.38 82 ALA A C 1
ATOM 632 O O . ALA A 1 82 ? -8.291 14.485 28.024 1.00 88.38 82 ALA A O 1
ATOM 633 N N . ASN A 1 83 ? -9.200 14.514 25.976 1.00 89.25 83 ASN A N 1
ATOM 634 C CA . ASN A 1 83 ? -10.188 15.564 26.251 1.00 89.25 83 ASN A CA 1
ATOM 635 C C . ASN A 1 83 ? -11.418 15.078 27.053 1.00 89.25 83 ASN A C 1
ATOM 637 O O . ASN A 1 83 ? -12.346 15.853 27.263 1.00 89.25 83 ASN A O 1
ATOM 641 N N . GLY A 1 84 ? -11.459 13.805 27.462 1.00 88.81 84 GLY A N 1
ATOM 642 C CA . GLY A 1 84 ? -12.568 13.208 28.210 1.00 88.81 84 GLY A CA 1
ATOM 643 C C . GLY A 1 84 ? -13.739 12.723 27.353 1.00 88.81 84 GLY A C 1
ATOM 644 O O . GLY A 1 84 ? -14.672 12.147 27.902 1.00 88.81 84 GLY A O 1
ATOM 645 N N . SER A 1 85 ? -13.699 12.914 26.031 1.00 93.00 85 SER A N 1
ATOM 646 C CA . SER A 1 85 ? -14.730 12.380 25.135 1.00 93.00 85 SER A CA 1
ATOM 647 C C . SER A 1 85 ? -14.613 10.866 24.967 1.00 93.00 85 SER A C 1
ATOM 649 O O . SER A 1 85 ? -13.513 10.302 25.014 1.00 93.00 85 SER A O 1
ATOM 651 N N . PHE A 1 86 ? -15.759 10.225 24.738 1.00 94.81 86 PHE A N 1
ATOM 652 C CA . PHE A 1 86 ? -15.864 8.797 24.470 1.00 94.81 86 PHE A CA 1
ATOM 653 C C . PHE A 1 86 ? -16.401 8.538 23.063 1.00 94.81 86 PHE A C 1
ATOM 655 O O . PHE A 1 86 ? -17.231 9.290 22.552 1.00 94.81 86 PHE A O 1
ATOM 662 N N . GLN A 1 87 ? -15.945 7.448 22.453 1.00 95.94 87 GLN A N 1
ATOM 663 C CA . GLN A 1 87 ? -16.429 6.949 21.168 1.00 95.94 87 GLN A CA 1
ATOM 664 C C . GLN A 1 87 ? -16.705 5.443 21.277 1.00 95.94 87 GLN A C 1
ATOM 666 O O . GLN A 1 87 ? -15.931 4.705 21.887 1.00 95.94 87 GLN A O 1
ATOM 671 N N . TYR A 1 88 ? -17.805 4.989 20.671 1.00 96.50 88 TYR A N 1
ATOM 672 C CA . TYR A 1 88 ? -18.149 3.569 20.588 1.00 96.50 88 TYR A CA 1
ATOM 673 C C . TYR A 1 88 ? -17.143 2.804 19.716 1.00 96.50 88 TYR A C 1
ATOM 675 O O . TYR A 1 88 ? -16.811 3.257 18.618 1.00 96.50 88 TYR A O 1
ATOM 683 N N . VAL A 1 89 ? -16.679 1.647 20.200 1.00 96.31 89 VAL A N 1
ATOM 684 C CA . VAL A 1 89 ? -15.798 0.729 19.455 1.00 96.31 89 VAL A CA 1
ATOM 685 C C . VAL A 1 89 ? -16.539 -0.555 19.100 1.00 96.31 89 VAL A C 1
ATOM 687 O O . VAL A 1 89 ? -16.496 -0.989 17.953 1.00 96.31 89 VAL A O 1
ATOM 690 N N . GLY A 1 90 ? -17.247 -1.157 20.058 1.00 94.88 90 GLY A N 1
ATOM 691 C CA . GLY A 1 90 ? -17.957 -2.410 19.816 1.00 94.88 90 GLY A CA 1
ATOM 692 C C . GLY A 1 90 ? -17.011 -3.563 19.462 1.00 94.88 90 GLY A C 1
ATOM 693 O O . GLY A 1 90 ? -15.894 -3.651 19.967 1.00 94.88 90 GLY A O 1
ATOM 694 N N . THR A 1 91 ? -17.455 -4.452 18.571 1.00 94.94 91 THR A N 1
ATOM 695 C CA . THR A 1 91 ? -16.624 -5.545 18.030 1.00 94.94 91 THR A CA 1
ATOM 696 C C . THR A 1 91 ? -15.592 -5.071 17.016 1.00 94.94 91 THR A C 1
ATOM 698 O O . THR A 1 91 ? -14.578 -5.737 16.832 1.00 94.94 91 THR A O 1
ATOM 701 N N . GLU A 1 92 ? -15.838 -3.956 16.329 1.00 94.81 92 GLU A N 1
ATOM 702 C CA . GLU A 1 92 ? -14.922 -3.428 15.324 1.00 94.81 92 GLU A CA 1
ATOM 703 C C . GLU A 1 92 ? -15.162 -1.932 15.100 1.00 94.81 92 GLU A C 1
ATOM 705 O O . GLU A 1 92 ? -16.289 -1.512 14.840 1.00 94.81 92 GLU A O 1
ATOM 710 N N . ALA A 1 93 ? -14.093 -1.134 15.126 1.00 94.81 93 ALA A N 1
ATOM 711 C CA . ALA A 1 93 ? -14.143 0.265 14.718 1.00 94.81 93 ALA A CA 1
ATOM 712 C C . ALA A 1 93 ? -12.809 0.732 14.137 1.00 94.81 93 ALA A C 1
ATOM 714 O O . ALA A 1 93 ? -11.737 0.249 14.496 1.00 94.81 93 ALA A O 1
ATOM 715 N N . THR A 1 94 ? -12.873 1.730 13.260 1.00 92.62 94 THR A N 1
ATOM 716 C CA . THR A 1 94 ? -11.694 2.496 12.851 1.00 92.62 94 THR A CA 1
ATOM 717 C C . THR A 1 94 ? -11.668 3.816 13.601 1.00 92.62 94 THR A C 1
ATOM 719 O O . THR A 1 94 ? -12.641 4.570 13.555 1.00 92.62 94 THR A O 1
ATOM 722 N N . ILE A 1 95 ? -10.538 4.127 14.229 1.00 93.50 95 ILE A N 1
ATOM 723 C CA . ILE A 1 95 ? -10.323 5.389 14.938 1.00 93.50 95 ILE A CA 1
ATOM 724 C C . ILE A 1 95 ? -9.170 6.139 14.273 1.00 93.50 95 ILE A C 1
ATOM 726 O O . ILE A 1 95 ? -8.113 5.567 14.018 1.00 93.50 95 ILE A O 1
ATOM 730 N N . GLU A 1 96 ? -9.377 7.425 13.993 1.00 93.38 96 GLU A N 1
ATOM 731 C CA . GLU A 1 96 ? -8.301 8.339 13.609 1.00 93.38 96 GLU A CA 1
ATOM 732 C C . GLU A 1 96 ? -7.637 8.920 14.863 1.00 93.38 96 GLU A C 1
ATOM 734 O O . GLU A 1 96 ? -8.319 9.438 15.758 1.00 93.38 96 GLU A O 1
ATOM 739 N N . LEU A 1 97 ? -6.313 8.803 14.926 1.00 92.56 97 LEU A N 1
ATOM 740 C CA . LEU A 1 97 ? -5.473 9.275 16.017 1.00 92.56 97 LEU A CA 1
ATOM 741 C C . LEU A 1 97 ? -4.511 10.332 15.486 1.00 92.56 97 LEU A C 1
ATOM 743 O O . LEU A 1 97 ? -3.784 10.083 14.525 1.00 92.56 97 LEU A O 1
ATOM 747 N N . ASN A 1 98 ? -4.490 11.492 16.133 1.00 92.75 98 ASN A N 1
ATOM 748 C CA . ASN A 1 98 ? -3.557 12.573 15.828 1.00 92.75 98 ASN A CA 1
ATOM 749 C C . ASN A 1 98 ? -2.111 12.164 16.168 1.00 92.75 98 ASN A C 1
ATOM 751 O O . ASN A 1 98 ? -1.913 11.201 16.922 1.00 92.75 98 ASN A O 1
ATOM 755 N N . PRO A 1 99 ? -1.090 12.875 15.652 1.00 89.69 99 PRO A N 1
ATOM 756 C CA . PRO A 1 99 ? 0.300 12.634 16.028 1.00 89.69 99 PRO A CA 1
ATOM 757 C C . PRO A 1 99 ? 0.470 12.618 17.546 1.00 89.69 99 PRO A C 1
ATOM 759 O O . PRO A 1 99 ? -0.029 13.510 18.236 1.00 89.69 99 PRO A O 1
ATOM 762 N N . MET A 1 100 ? 1.169 11.611 18.067 1.00 87.31 100 MET A N 1
ATOM 763 C CA . MET A 1 100 ? 1.433 11.443 19.504 1.00 87.31 100 MET A CA 1
ATOM 764 C C . MET A 1 100 ? 0.191 11.282 20.404 1.00 87.31 100 MET A C 1
ATOM 766 O O . MET A 1 100 ? 0.335 11.267 21.630 1.00 87.31 100 MET A O 1
ATOM 770 N N . GLU A 1 101 ? -1.017 11.136 19.842 1.00 93.25 101 GLU A N 1
ATOM 771 C CA . GLU A 1 101 ? -2.252 11.009 20.621 1.00 93.25 101 GLU A CA 1
ATOM 772 C C . GLU A 1 101 ? -2.282 9.707 21.432 1.00 93.25 101 GLU A C 1
ATOM 774 O O . GLU A 1 101 ? -1.997 8.623 20.916 1.00 93.25 101 GLU A O 1
ATOM 779 N N . ILE A 1 102 ? -2.675 9.826 22.705 1.00 93.19 102 ILE A N 1
ATOM 780 C CA . ILE A 1 102 ? -2.921 8.708 23.616 1.00 93.19 102 ILE A CA 1
ATOM 781 C C . ILE A 1 102 ? -4.427 8.589 23.843 1.00 93.19 102 ILE A C 1
ATOM 783 O O . ILE A 1 102 ? -5.093 9.560 24.214 1.00 93.19 102 ILE A O 1
ATOM 787 N N . VAL A 1 103 ? -4.943 7.378 23.676 1.00 95.94 103 VAL A N 1
ATOM 788 C CA . VAL A 1 103 ? -6.320 7.005 24.008 1.00 95.94 103 VAL A CA 1
ATOM 789 C C . VAL A 1 103 ? -6.325 5.853 25.007 1.00 95.94 103 VAL A C 1
ATOM 791 O O . VAL A 1 103 ? -5.335 5.128 25.118 1.00 95.94 103 VAL A O 1
ATOM 794 N N . SER A 1 104 ? -7.424 5.663 25.739 1.00 95.06 104 SER A N 1
ATOM 795 C CA . SER A 1 104 ? -7.604 4.479 26.586 1.00 95.06 104 SER A CA 1
ATOM 796 C C . SER A 1 104 ? -8.881 3.718 26.252 1.00 95.06 104 SER A C 1
ATOM 798 O O . SER A 1 104 ? -9.950 4.298 26.080 1.00 95.06 104 SER A O 1
ATOM 800 N N . PHE A 1 105 ? -8.763 2.400 26.135 1.00 94.25 105 PHE A N 1
ATOM 801 C CA . PHE A 1 105 ? -9.879 1.493 25.907 1.00 94.25 105 PHE A CA 1
ATOM 802 C C . PHE A 1 105 ? -10.464 1.072 27.246 1.00 94.25 105 PHE A C 1
ATOM 804 O O . PHE A 1 105 ? -9.746 0.553 28.101 1.00 94.25 105 PHE A O 1
ATOM 811 N N . VAL A 1 106 ? -11.762 1.304 27.420 1.00 91.69 106 VAL A N 1
ATOM 812 C CA . VAL A 1 106 ? -12.500 0.996 28.646 1.00 91.69 106 VAL A CA 1
ATOM 813 C C . VAL A 1 106 ? -13.824 0.325 28.306 1.00 91.69 106 VAL A C 1
ATOM 815 O O . VAL A 1 106 ? -14.353 0.451 27.204 1.00 91.69 106 VAL A O 1
ATOM 818 N N . CYS A 1 107 ? -14.376 -0.369 29.288 1.00 89.50 107 CYS A N 1
ATOM 819 C CA . CYS A 1 107 ? -15.730 -0.887 29.232 1.00 89.50 107 CYS A CA 1
ATOM 820 C C . CYS A 1 107 ? -16.754 0.213 29.565 1.00 89.50 107 CYS A C 1
ATOM 822 O O . CYS A 1 107 ? -16.539 0.992 30.504 1.00 89.50 107 CYS A O 1
ATOM 824 N N . ASN A 1 108 ? -17.848 0.280 28.796 1.00 90.12 108 ASN A N 1
ATOM 825 C CA . ASN A 1 108 ? -18.969 1.188 29.030 1.00 90.12 108 ASN A CA 1
ATOM 826 C C . ASN A 1 108 ? -19.761 0.723 30.249 1.00 90.12 108 ASN A C 1
ATOM 828 O O . ASN A 1 108 ? -20.618 -0.147 30.146 1.00 90.12 108 ASN A O 1
ATOM 832 N N . ASP A 1 109 ? -19.455 1.313 31.389 1.00 82.38 109 ASP A N 1
ATOM 833 C CA . ASP A 1 109 ? -19.985 0.926 32.689 1.00 82.38 109 ASP A CA 1
ATOM 834 C C . ASP A 1 109 ? -20.510 2.165 33.415 1.00 82.38 109 ASP A C 1
ATOM 836 O O . ASP A 1 109 ? -20.126 3.293 33.057 1.00 82.38 109 ASP A O 1
ATOM 840 N N . ASP A 1 110 ? -21.375 1.964 34.404 1.00 71.19 110 ASP A N 1
ATOM 841 C CA . ASP A 1 110 ? -21.937 3.056 35.186 1.00 71.19 110 ASP A CA 1
ATOM 842 C C . ASP A 1 110 ? -20.974 3.510 36.298 1.00 71.19 110 ASP A C 1
ATOM 844 O O . ASP A 1 110 ? -20.251 2.738 36.923 1.00 71.19 110 ASP A O 1
ATOM 848 N N . GLY A 1 111 ? -20.867 4.827 36.477 1.00 63.22 111 GLY A N 1
ATOM 849 C CA . GLY A 1 111 ? -19.973 5.429 37.470 1.00 63.22 111 GLY A CA 1
ATOM 850 C C . GLY A 1 111 ? -20.630 5.635 38.834 1.00 63.22 111 GLY A C 1
ATOM 851 O O . GLY A 1 111 ? -20.097 6.398 39.644 1.00 63.22 111 GLY A O 1
ATOM 852 N N . VAL A 1 112 ? -21.804 5.035 39.078 1.00 59.09 112 VAL A N 1
ATOM 853 C CA . VAL A 1 112 ? -22.735 5.449 40.148 1.00 59.09 112 VAL A CA 1
ATOM 854 C C . VAL A 1 112 ? -22.124 5.280 41.543 1.00 59.09 112 VAL A C 1
ATOM 856 O O . VAL A 1 112 ? -22.419 6.060 42.447 1.00 59.09 112 VAL A O 1
ATOM 859 N N . TRP A 1 113 ? -21.204 4.327 41.709 1.00 56.59 113 TRP A N 1
ATOM 860 C CA . TRP A 1 113 ? -20.530 4.030 42.981 1.00 56.59 113 TRP A CA 1
ATOM 861 C C . TRP A 1 113 ? -19.082 4.549 43.057 1.00 56.59 113 TRP A C 1
ATOM 863 O O . TRP A 1 113 ? -18.303 4.125 43.914 1.00 56.59 113 TRP A O 1
ATOM 873 N N . GLY A 1 114 ? -18.715 5.482 42.172 1.00 55.72 114 GLY A N 1
ATOM 874 C CA . GLY A 1 114 ? -17.354 6.001 42.031 1.00 55.72 114 GLY A CA 1
ATOM 875 C C . GLY A 1 114 ? -16.417 5.034 41.298 1.00 55.72 114 GLY A C 1
ATOM 876 O O . GLY A 1 114 ? -16.703 3.846 41.174 1.00 55.72 114 GLY A O 1
ATOM 877 N N . GLU A 1 115 ? -15.265 5.540 40.833 1.00 55.38 115 GLU A N 1
ATOM 878 C CA . GLU A 1 115 ? -14.301 4.785 40.004 1.00 55.38 115 GLU A CA 1
ATOM 879 C C . GLU A 1 115 ? -13.813 3.473 40.637 1.00 55.38 115 GLU A C 1
ATOM 881 O O . GLU A 1 115 ? -13.233 2.660 39.944 1.00 55.38 115 GLU A O 1
ATOM 886 N N . VAL A 1 116 ? -13.997 3.243 41.934 1.00 54.41 116 VAL A N 1
ATOM 887 C CA . VAL A 1 116 ? -13.529 2.015 42.593 1.00 54.41 116 VAL A CA 1
ATOM 888 C C . VAL A 1 116 ? -14.685 1.044 42.863 1.00 54.41 116 VAL A C 1
ATOM 890 O O . VAL A 1 116 ? -14.483 -0.161 42.788 1.00 54.41 116 VAL A O 1
ATOM 893 N N . GLY A 1 117 ? -15.896 1.544 43.135 1.00 53.50 117 GLY A N 1
ATOM 894 C CA . GLY A 1 117 ? -17.033 0.735 43.587 1.00 53.50 117 GLY A CA 1
ATOM 895 C C . GLY A 1 117 ? -17.729 -0.075 42.491 1.00 53.50 117 GLY A C 1
ATOM 896 O O . GLY A 1 117 ? -18.128 -1.204 42.752 1.00 53.50 117 GLY A O 1
ATOM 897 N N . GLY A 1 118 ? -17.837 0.468 41.273 1.00 58.72 118 GLY A N 1
ATOM 898 C CA . GLY A 1 118 ? -18.566 -0.156 40.152 1.00 58.72 118 GLY A CA 1
ATOM 899 C C . GLY A 1 118 ? -17.790 -1.222 39.371 1.00 58.72 118 GLY A C 1
ATOM 900 O O . GLY A 1 118 ? -18.207 -1.604 38.293 1.00 58.72 118 GLY A O 1
ATOM 901 N N . HIS A 1 119 ? -16.623 -1.652 39.859 1.00 63.19 119 HIS A N 1
ATOM 902 C CA . HIS A 1 119 ? -15.710 -2.518 39.104 1.00 63.19 119 HIS A CA 1
ATOM 903 C C . HIS A 1 119 ? -15.327 -3.815 39.833 1.00 63.19 119 HIS A C 1
ATOM 905 O O . HIS A 1 119 ? -14.581 -4.626 39.284 1.00 63.19 119 HIS A O 1
ATOM 911 N N . TYR A 1 120 ? -15.806 -4.016 41.067 1.00 65.62 120 TYR A N 1
ATOM 912 C CA . TYR A 1 120 ? -15.431 -5.160 41.908 1.00 65.62 120 TYR A CA 1
ATOM 913 C C . TYR A 1 120 ? -16.047 -6.487 41.461 1.00 65.62 120 TYR A C 1
ATOM 915 O O . TYR A 1 120 ? -15.464 -7.544 41.702 1.00 65.62 120 TYR A O 1
ATOM 923 N N . ASP A 1 121 ? -17.226 -6.443 40.853 1.00 69.31 121 ASP A N 1
ATOM 924 C CA . ASP A 1 121 ? -17.971 -7.605 40.374 1.00 69.31 121 ASP A CA 1
ATOM 925 C C . ASP A 1 121 ? -17.770 -7.870 38.879 1.00 69.31 121 ASP A C 1
ATOM 927 O O . ASP A 1 121 ? -18.261 -8.879 38.364 1.00 69.31 121 ASP A O 1
ATOM 931 N N . ASN A 1 122 ? -16.981 -7.030 38.204 1.00 78.81 122 ASN A N 1
ATOM 932 C CA . ASN A 1 122 ? -16.671 -7.207 36.799 1.00 78.81 122 ASN A CA 1
ATOM 933 C C . ASN A 1 122 ? -15.799 -8.458 36.597 1.00 78.81 122 ASN A C 1
ATOM 935 O O . ASN A 1 122 ? -14.758 -8.618 37.237 1.00 78.81 122 ASN A O 1
ATOM 939 N N . GLN A 1 123 ? -16.187 -9.334 35.666 1.00 81.19 123 GLN A N 1
ATOM 940 C CA . GLN A 1 123 ? -15.464 -10.576 35.360 1.00 81.19 123 GLN A CA 1
ATOM 941 C C . GLN A 1 123 ? -15.202 -10.724 33.861 1.00 81.19 123 GLN A C 1
ATOM 943 O O . GLN A 1 123 ? -16.068 -10.428 33.040 1.00 81.19 123 GLN A O 1
ATOM 948 N N . GLY A 1 124 ? -14.035 -11.269 33.510 1.00 82.94 124 GLY A N 1
ATOM 949 C CA . GLY A 1 124 ? -13.611 -11.491 32.126 1.00 82.94 124 GLY A CA 1
ATOM 950 C C . GLY A 1 124 ? -12.821 -10.320 31.539 1.00 82.94 124 GLY A C 1
ATOM 951 O O . GLY A 1 124 ? -12.507 -9.350 32.223 1.00 82.94 124 GLY A O 1
ATOM 952 N N . CYS A 1 125 ? -12.470 -10.428 30.262 1.00 83.94 125 CYS A N 1
ATOM 953 C CA . CYS A 1 125 ? -11.704 -9.407 29.557 1.00 83.94 125 CYS A CA 1
ATOM 954 C C . CYS A 1 125 ? -12.051 -9.390 28.065 1.00 83.94 125 CYS A C 1
ATOM 956 O O . CYS A 1 125 ? -12.593 -10.352 27.511 1.00 83.94 125 CYS A O 1
ATOM 958 N N . ILE A 1 126 ? -11.728 -8.273 27.414 1.00 87.56 126 ILE A N 1
ATOM 959 C CA . ILE A 1 126 ? -11.818 -8.126 25.962 1.00 87.56 126 ILE A CA 1
ATOM 960 C C . ILE A 1 126 ? -10.407 -8.067 25.387 1.00 87.56 126 ILE A C 1
ATOM 962 O O . ILE A 1 126 ? -9.619 -7.196 25.756 1.00 87.56 126 ILE A O 1
ATOM 966 N N . SER A 1 127 ? -10.099 -8.968 24.458 1.00 87.00 127 SER A N 1
ATOM 967 C CA . SER A 1 127 ? -8.878 -8.904 23.660 1.00 87.00 127 SER A CA 1
ATOM 968 C C . SER A 1 127 ? -9.117 -8.005 22.453 1.00 87.00 127 SER A C 1
ATOM 970 O O . SER A 1 127 ? -10.032 -8.240 21.661 1.00 87.00 127 SER A O 1
ATOM 972 N N . VAL A 1 128 ? -8.285 -6.980 22.306 1.00 87.50 128 VAL A N 1
ATOM 973 C CA . VAL A 1 128 ? -8.324 -6.039 21.188 1.00 87.50 128 VAL A CA 1
ATOM 974 C C . VAL A 1 128 ? -7.115 -6.292 20.304 1.00 87.50 128 VAL A C 1
ATOM 976 O O . VAL A 1 128 ? -5.977 -6.174 20.755 1.00 87.50 128 VAL A O 1
ATOM 979 N N . ILE A 1 129 ? -7.370 -6.622 19.044 1.00 86.25 129 ILE A N 1
ATOM 980 C CA . ILE A 1 129 ? -6.380 -6.657 17.970 1.00 86.25 129 ILE A CA 1
ATOM 981 C C . ILE A 1 129 ? -6.468 -5.323 17.240 1.00 86.25 129 ILE A C 1
ATOM 983 O O . ILE A 1 129 ? -7.564 -4.845 16.940 1.00 86.25 129 ILE A O 1
ATOM 987 N N . TRP A 1 130 ? -5.330 -4.714 16.944 1.00 84.56 130 TRP A N 1
ATOM 988 C CA . TRP A 1 130 ? -5.283 -3.478 16.176 1.00 84.56 130 TRP A CA 1
ATOM 989 C C . TRP A 1 130 ? -4.412 -3.636 14.940 1.00 84.56 130 TRP A C 1
ATOM 991 O O . TRP A 1 130 ? -3.450 -4.397 14.939 1.00 84.56 130 TRP A O 1
ATOM 1001 N N . ALA A 1 131 ? -4.767 -2.894 13.899 1.00 79.56 131 ALA A N 1
ATOM 1002 C CA . ALA A 1 131 ? -4.079 -2.847 12.623 1.00 79.56 131 ALA A CA 1
ATOM 1003 C C . ALA A 1 131 ? -4.058 -1.396 12.139 1.00 79.56 131 ALA A C 1
ATOM 1005 O O . ALA A 1 131 ? -5.108 -0.750 12.080 1.00 79.56 131 ALA A O 1
ATOM 1006 N N . LEU A 1 132 ? -2.887 -0.861 11.780 1.00 73.12 132 LEU A N 1
ATOM 1007 C CA . LEU A 1 132 ? -2.837 0.433 11.094 1.00 73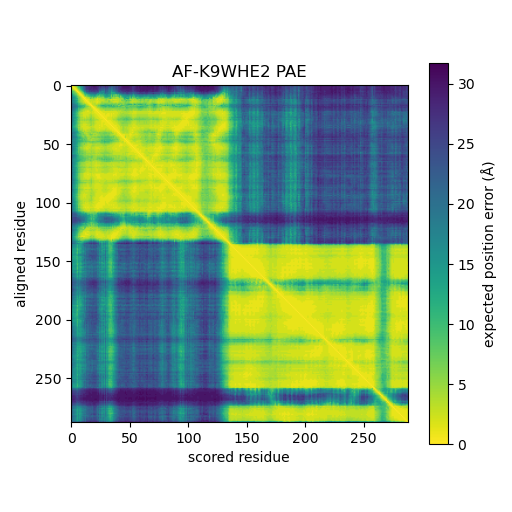.12 132 LEU A CA 1
ATOM 1008 C C . LEU A 1 132 ? -3.612 0.332 9.778 1.00 73.12 132 LEU A C 1
ATOM 1010 O O . LEU A 1 132 ? -3.210 -0.367 8.851 1.00 73.12 132 LEU A O 1
ATOM 1014 N N . GLN A 1 133 ? -4.711 1.072 9.686 1.00 62.16 133 GLN A N 1
ATOM 1015 C CA . GLN A 1 133 ? -5.404 1.306 8.436 1.00 62.16 133 GLN A CA 1
ATOM 1016 C C . GLN A 1 133 ? -4.647 2.407 7.703 1.00 62.16 133 GLN A C 1
ATOM 1018 O O . GLN A 1 133 ? -4.994 3.589 7.756 1.00 62.16 133 GLN A O 1
ATOM 1023 N N . MET A 1 134 ? -3.577 2.022 7.013 1.00 55.47 134 MET A N 1
ATOM 1024 C CA . MET A 1 134 ? -3.006 2.921 6.022 1.00 55.47 134 MET A CA 1
ATOM 1025 C C . MET A 1 134 ? -4.119 3.245 5.026 1.00 55.47 134 MET A C 1
ATOM 1027 O O . MET A 1 134 ? -4.780 2.337 4.522 1.00 55.47 134 MET A O 1
ATOM 1031 N N . GLN A 1 135 ? -4.377 4.536 4.787 1.00 51.75 135 GLN A N 1
ATOM 1032 C CA . GLN A 1 135 ? -5.112 4.953 3.597 1.00 51.75 135 GLN A CA 1
ATOM 1033 C C . GLN A 1 135 ? -4.376 4.298 2.445 1.00 51.75 135 GLN A C 1
ATOM 1035 O O . GLN A 1 135 ? -3.241 4.676 2.154 1.00 51.75 135 GLN A O 1
ATOM 1040 N N . ASP A 1 136 ? -4.957 3.241 1.890 1.00 64.12 136 ASP A N 1
ATOM 1041 C CA . ASP A 1 136 ? -4.240 2.401 0.956 1.00 64.12 136 ASP A CA 1
ATOM 1042 C C . ASP A 1 136 ? -4.275 3.115 -0.391 1.00 64.12 136 ASP A C 1
ATOM 1044 O O . ASP A 1 136 ? -5.034 2.802 -1.303 1.00 64.12 136 ASP A O 1
ATOM 1048 N N . LYS A 1 137 ? -3.460 4.170 -0.476 1.00 70.38 137 LYS A N 1
ATOM 1049 C CA . LYS A 1 137 ? -3.174 4.971 -1.664 1.00 70.38 137 LYS A CA 1
ATOM 1050 C C . LYS A 1 137 ? -2.834 4.072 -2.856 1.00 70.38 137 LYS A C 1
ATOM 1052 O O . LYS A 1 137 ? -2.962 4.510 -3.993 1.00 70.38 137 LYS A O 1
ATOM 1057 N N . TYR A 1 138 ? -2.431 2.833 -2.573 1.00 84.31 138 TYR A N 1
ATOM 1058 C CA . TYR A 1 138 ? -2.043 1.803 -3.514 1.00 84.31 138 TYR A CA 1
ATOM 1059 C C . TYR A 1 138 ? -2.866 0.509 -3.360 1.00 84.31 138 TYR A C 1
ATOM 1061 O O . TYR A 1 138 ? -2.418 -0.518 -3.858 1.00 84.31 138 TYR A O 1
ATOM 1069 N N . ALA A 1 139 ? -4.040 0.524 -2.705 1.00 81.88 139 ALA A N 1
ATOM 1070 C CA . ALA A 1 139 ? -4.858 -0.685 -2.498 1.00 81.88 139 ALA A CA 1
ATOM 1071 C C . ALA A 1 139 ? -5.163 -1.359 -3.825 1.00 81.88 139 ALA A C 1
ATOM 1073 O O . ALA A 1 139 ? -4.882 -2.533 -4.002 1.00 81.88 139 ALA A O 1
ATOM 1074 N N . GLN A 1 140 ? -5.646 -0.579 -4.788 1.00 87.00 140 GLN A N 1
ATOM 1075 C CA . GLN A 1 140 ? -5.979 -1.088 -6.108 1.00 87.00 140 GLN A CA 1
ATOM 1076 C C . GLN A 1 140 ? -4.761 -1.706 -6.811 1.00 87.00 140 GLN A C 1
ATOM 1078 O O . GLN A 1 140 ? -4.867 -2.785 -7.386 1.00 87.00 140 GLN A O 1
ATOM 1083 N N . LEU A 1 141 ? -3.588 -1.071 -6.706 1.00 92.06 141 LEU A N 1
ATOM 1084 C CA . LEU A 1 141 ? -2.340 -1.621 -7.237 1.00 92.06 141 LEU A CA 1
ATOM 1085 C C . LEU A 1 141 ? -1.987 -2.955 -6.565 1.00 92.06 141 LEU A C 1
ATOM 1087 O O . LEU A 1 141 ? -1.644 -3.921 -7.242 1.00 92.06 141 LEU A O 1
ATOM 1091 N N . ARG A 1 142 ? -2.082 -3.021 -5.235 1.00 85.94 142 ARG A N 1
ATOM 1092 C CA . ARG A 1 142 ? -1.804 -4.234 -4.457 1.00 85.94 142 ARG A CA 1
ATOM 1093 C C . ARG A 1 142 ? -2.793 -5.349 -4.768 1.00 85.94 142 ARG A C 1
ATOM 1095 O O . ARG A 1 142 ? -2.365 -6.494 -4.888 1.00 85.94 142 ARG A O 1
ATOM 1102 N N . ASP A 1 143 ? -4.070 -5.023 -4.931 1.00 85.19 143 ASP A N 1
ATOM 1103 C CA . ASP A 1 143 ? -5.122 -5.972 -5.288 1.00 85.19 143 ASP A CA 1
ATOM 1104 C C . ASP A 1 143 ? -4.855 -6.566 -6.673 1.00 85.19 143 ASP A C 1
ATOM 1106 O O . ASP A 1 143 ? -4.911 -7.785 -6.836 1.00 85.19 143 ASP A O 1
ATOM 1110 N N . PHE A 1 144 ? -4.487 -5.733 -7.655 1.00 94.69 144 PHE A N 1
ATOM 1111 C CA . PHE A 1 144 ? -4.101 -6.217 -8.980 1.00 94.69 144 PHE A CA 1
ATOM 1112 C C . PHE A 1 144 ? -2.862 -7.109 -8.925 1.00 94.69 144 PHE A C 1
ATOM 1114 O O . PHE A 1 144 ? -2.895 -8.223 -9.441 1.00 94.69 144 PHE A O 1
ATOM 1121 N N . LEU A 1 145 ? -1.800 -6.678 -8.244 1.00 89.00 145 LEU A N 1
ATOM 1122 C CA . LEU A 1 145 ? -0.571 -7.465 -8.123 1.00 89.00 145 LEU A CA 1
ATOM 1123 C C . LEU A 1 145 ? -0.790 -8.793 -7.383 1.00 89.00 145 LEU A C 1
ATOM 1125 O O . LEU A 1 145 ? -0.275 -9.822 -7.810 1.00 89.00 145 LEU A O 1
ATOM 1129 N N . THR A 1 146 ? -1.591 -8.798 -6.315 1.00 80.06 146 THR A N 1
ATOM 1130 C CA . THR A 1 146 ? -1.923 -10.013 -5.546 1.00 80.06 146 THR A CA 1
ATOM 1131 C C . THR A 1 146 ? -2.779 -10.980 -6.359 1.00 80.06 146 THR A C 1
ATOM 1133 O O . THR A 1 146 ? -2.647 -12.191 -6.218 1.00 80.06 146 THR A O 1
ATOM 1136 N N . ALA A 1 147 ? -3.647 -10.453 -7.224 1.00 87.88 147 ALA A N 1
ATOM 1137 C CA . ALA A 1 147 ? -4.446 -11.243 -8.153 1.00 87.88 147 ALA A CA 1
ATOM 1138 C C . ALA A 1 147 ? -3.685 -11.632 -9.436 1.00 87.88 147 ALA A C 1
ATOM 1140 O O . ALA A 1 147 ? -4.312 -12.142 -10.363 1.00 87.88 147 ALA A O 1
ATOM 1141 N N . GLU A 1 148 ? -2.375 -11.359 -9.513 1.00 90.88 148 GLU A N 1
ATOM 1142 C CA . GLU A 1 148 ? -1.528 -11.575 -10.697 1.00 90.88 148 GLU A CA 1
ATOM 1143 C C . GLU A 1 148 ? -2.055 -10.884 -11.970 1.00 90.88 148 GLU A C 1
ATOM 1145 O O . GLU A 1 148 ? -1.792 -11.297 -13.099 1.00 90.88 148 GLU A O 1
ATOM 1150 N N . LYS A 1 149 ? -2.786 -9.783 -11.791 1.00 97.19 149 LYS A N 1
ATOM 1151 C CA . LYS A 1 149 ? -3.296 -8.906 -12.847 1.00 97.19 149 LYS A CA 1
ATOM 1152 C C . LYS A 1 149 ? -2.249 -7.855 -13.204 1.00 97.19 149 LYS A C 1
ATOM 1154 O O . LYS A 1 149 ? -2.374 -6.675 -12.881 1.00 97.19 149 LYS A O 1
ATOM 1159 N N . TRP A 1 150 ? -1.150 -8.317 -13.794 1.00 96.44 150 TRP A N 1
ATOM 1160 C CA . TRP A 1 150 ? 0.052 -7.509 -14.025 1.00 96.44 150 TRP A CA 1
ATOM 1161 C C . TRP A 1 150 ? -0.172 -6.343 -14.990 1.00 96.44 150 TRP A C 1
ATOM 1163 O O . TRP A 1 150 ? 0.452 -5.298 -14.818 1.00 96.44 150 TRP A O 1
ATOM 1173 N N . GLN A 1 151 ? -1.059 -6.502 -15.976 1.00 95.06 151 GLN A N 1
ATOM 1174 C CA . GLN A 1 151 ? -1.404 -5.425 -16.902 1.00 95.06 151 GLN A CA 1
ATOM 1175 C C . GLN A 1 151 ? -2.181 -4.328 -16.177 1.00 95.06 151 GLN A C 1
ATOM 1177 O O . GLN A 1 151 ? -1.766 -3.175 -16.207 1.00 95.06 151 GLN A O 1
ATOM 1182 N N . GLU A 1 152 ? -3.235 -4.682 -15.439 1.00 94.81 152 GLU A N 1
ATOM 1183 C CA . GLU A 1 152 ? -4.020 -3.739 -14.635 1.00 94.81 152 GLU A CA 1
ATOM 1184 C C . GLU A 1 152 ? -3.171 -3.031 -13.567 1.00 94.81 152 GLU A C 1
ATOM 1186 O O . GLU A 1 152 ? -3.331 -1.831 -13.333 1.00 94.81 152 GLU A O 1
ATOM 1191 N N . ALA A 1 153 ? -2.220 -3.744 -12.956 1.00 95.62 153 ALA A N 1
ATOM 1192 C CA . ALA A 1 153 ? -1.244 -3.164 -12.037 1.00 95.62 153 ALA A CA 1
ATOM 1193 C C . ALA A 1 153 ? -0.330 -2.130 -12.719 1.00 95.62 153 ALA A C 1
ATOM 1195 O O . ALA A 1 153 ? -0.017 -1.087 -12.134 1.00 95.62 153 ALA A O 1
ATOM 1196 N N . ASP A 1 154 ? 0.102 -2.398 -13.951 1.00 94.25 154 ASP A N 1
ATOM 1197 C CA . ASP A 1 154 ? 0.896 -1.463 -14.745 1.00 94.25 154 ASP A CA 1
ATOM 1198 C C . ASP A 1 154 ? 0.098 -0.194 -15.091 1.00 94.25 154 ASP A C 1
ATOM 1200 O O . ASP A 1 154 ? 0.580 0.924 -14.875 1.00 94.25 154 ASP A O 1
ATOM 1204 N N . GLU A 1 155 ? -1.164 -0.349 -15.516 1.00 90.88 155 GLU A N 1
ATOM 1205 C CA . GLU A 1 155 ? -2.057 0.784 -15.796 1.00 90.88 155 GLU A CA 1
ATOM 1206 C C . GLU A 1 155 ? -2.277 1.649 -14.546 1.00 90.88 155 GLU A C 1
ATOM 1208 O O . GLU A 1 155 ? -2.183 2.879 -14.594 1.00 90.88 155 GLU A O 1
ATOM 1213 N N . GLU A 1 156 ? -2.530 1.001 -13.409 1.00 92.50 156 GLU A N 1
ATOM 1214 C CA . GLU A 1 156 ? -2.742 1.661 -12.125 1.00 92.50 156 GLU A CA 1
ATOM 1215 C C . GLU A 1 156 ? -1.485 2.404 -11.652 1.00 92.50 156 GLU A C 1
ATOM 1217 O O . GLU A 1 156 ? -1.571 3.529 -11.152 1.00 92.50 156 GLU A O 1
ATOM 1222 N N . THR A 1 157 ? -0.301 1.824 -11.869 1.00 93.19 157 THR A N 1
ATOM 1223 C CA . THR A 1 157 ? 0.985 2.475 -11.575 1.00 93.19 157 THR A CA 1
ATOM 1224 C C . THR A 1 157 ? 1.138 3.765 -12.382 1.00 93.19 157 THR A C 1
ATOM 1226 O O . THR A 1 157 ? 1.429 4.822 -11.809 1.00 93.19 157 THR A O 1
ATOM 1229 N N . ALA A 1 158 ? 0.869 3.713 -13.691 1.00 89.31 158 ALA A N 1
ATOM 1230 C CA . ALA A 1 158 ? 0.900 4.892 -14.554 1.00 89.31 158 ALA A CA 1
ATOM 1231 C C . ALA A 1 158 ? -0.119 5.954 -14.105 1.00 89.31 158 ALA A C 1
ATOM 1233 O O . ALA A 1 158 ? 0.217 7.138 -14.011 1.00 89.31 158 ALA A O 1
ATOM 1234 N N . ARG A 1 159 ? -1.339 5.540 -13.740 1.00 88.25 159 ARG A N 1
ATOM 1235 C CA . ARG A 1 159 ? -2.388 6.432 -13.225 1.00 88.25 159 ARG A CA 1
ATOM 1236 C C . ARG A 1 159 ? -1.971 7.148 -11.943 1.00 88.25 159 ARG A C 1
ATOM 1238 O O . ARG A 1 159 ? -2.180 8.355 -11.820 1.00 88.25 159 ARG A O 1
ATOM 1245 N N . LEU A 1 160 ? -1.374 6.431 -10.992 1.00 90.00 160 LEU A N 1
ATOM 1246 C CA . LEU A 1 160 ? -0.886 7.000 -9.733 1.00 90.00 160 LEU A CA 1
ATOM 1247 C C . LEU A 1 160 ? 0.221 8.034 -9.969 1.00 90.00 160 LEU A C 1
ATOM 1249 O O . LEU A 1 160 ? 0.231 9.086 -9.323 1.00 90.00 160 LEU A O 1
ATOM 1253 N N . MET A 1 161 ? 1.125 7.758 -10.910 1.00 89.69 161 MET A N 1
ATOM 1254 C CA . MET A 1 161 ? 2.204 8.670 -11.289 1.00 89.69 161 MET A CA 1
ATOM 1255 C C . MET A 1 161 ? 1.680 9.923 -12.009 1.00 89.69 161 MET A C 1
ATOM 1257 O O . MET A 1 161 ? 2.051 11.026 -11.604 1.00 89.69 161 MET A O 1
ATOM 1261 N N . LEU A 1 162 ? 0.761 9.796 -12.975 1.00 87.19 162 LEU A N 1
ATOM 1262 C CA . LEU A 1 162 ? 0.117 10.938 -13.653 1.00 87.19 162 LEU A CA 1
ATOM 1263 C C . LEU A 1 162 ? -0.669 11.815 -12.671 1.00 87.19 162 LEU A C 1
ATOM 1265 O O . LEU A 1 162 ? -0.487 13.034 -12.622 1.00 87.19 162 LEU A O 1
ATOM 1269 N N . LYS A 1 163 ? -1.463 11.191 -11.795 1.00 88.31 163 LYS A N 1
ATOM 1270 C CA . LYS A 1 163 ? -2.220 11.911 -10.764 1.00 88.31 163 LYS A CA 1
ATOM 1271 C C . LYS A 1 163 ? -1.305 12.710 -9.834 1.00 88.31 163 LYS A C 1
ATOM 1273 O O . LYS A 1 163 ? -1.678 13.791 -9.383 1.00 88.31 163 LYS A O 1
ATOM 1278 N N . SER A 1 164 ? -0.100 12.208 -9.553 1.00 88.81 164 SER A N 1
ATOM 1279 C CA . SER A 1 164 ? 0.864 12.888 -8.677 1.00 88.81 164 SER A CA 1
ATOM 1280 C C . SER A 1 164 ? 1.413 14.198 -9.245 1.00 88.81 164 SER A C 1
ATOM 1282 O O . SER A 1 164 ? 1.861 15.045 -8.476 1.00 88.81 164 SER A O 1
ATOM 1284 N N . VAL A 1 165 ? 1.340 14.373 -10.567 1.00 88.12 165 VAL A N 1
ATOM 1285 C CA . VAL A 1 165 ? 1.730 15.600 -11.275 1.00 88.12 165 VAL A CA 1
ATOM 1286 C C . VAL A 1 165 ? 0.516 16.410 -11.744 1.00 88.12 165 VAL A C 1
ATOM 1288 O O . VAL A 1 165 ? 0.662 17.332 -12.540 1.00 88.12 165 VAL A O 1
ATOM 1291 N N . GLY A 1 166 ? -0.678 16.103 -11.221 1.00 84.62 166 GLY A N 1
ATOM 1292 C CA . GLY A 1 166 ? -1.905 16.856 -11.488 1.00 84.62 166 GLY A CA 1
ATOM 1293 C C . GLY A 1 166 ? -2.564 16.546 -12.831 1.00 84.62 166 GLY A C 1
ATOM 1294 O O . GLY A 1 166 ? -3.331 17.374 -13.316 1.00 84.62 166 GLY A O 1
ATOM 1295 N N . ARG A 1 167 ? -2.274 15.384 -13.433 1.00 80.25 167 ARG A N 1
ATOM 1296 C CA . ARG A 1 167 ? -2.872 14.945 -14.699 1.00 80.25 167 ARG A CA 1
ATOM 1297 C C . ARG A 1 167 ? -3.883 13.822 -14.519 1.00 80.25 167 ARG A C 1
ATOM 1299 O O . ARG A 1 167 ? -3.704 12.934 -13.683 1.00 80.25 167 ARG A O 1
ATOM 1306 N N . ASP A 1 168 ? -4.906 13.853 -15.365 1.00 76.12 168 ASP A N 1
ATOM 1307 C CA . ASP A 1 168 ? -5.818 12.732 -15.577 1.00 76.12 168 ASP A CA 1
ATOM 1308 C C . ASP A 1 168 ? -5.147 11.621 -16.403 1.00 76.12 168 ASP A C 1
ATOM 1310 O O . ASP A 1 168 ? -4.056 11.794 -16.954 1.00 76.12 168 ASP A O 1
ATOM 1314 N N . PHE A 1 169 ? -5.781 10.447 -16.453 1.00 72.25 169 PHE A N 1
ATOM 1315 C CA . PHE A 1 169 ? -5.237 9.238 -17.081 1.00 72.25 169 PHE A CA 1
ATOM 1316 C C . PHE A 1 169 ? -5.308 9.282 -18.617 1.00 72.25 169 PHE A C 1
ATOM 1318 O O . PHE A 1 169 ? -6.028 8.506 -19.242 1.00 72.25 169 PHE A O 1
ATOM 1325 N N . GLU A 1 170 ? -4.558 10.195 -19.233 1.00 67.12 170 GLU A N 1
ATOM 1326 C CA . GLU A 1 170 ? -4.470 10.338 -20.687 1.00 67.12 170 GLU A CA 1
ATOM 1327 C C . GLU A 1 170 ? -3.049 10.692 -21.145 1.00 67.12 170 GLU A C 1
ATOM 1329 O O . GLU A 1 170 ? -2.378 11.536 -20.549 1.00 67.12 170 GLU A O 1
ATOM 1334 N N . GLY A 1 171 ? -2.611 10.086 -22.255 1.00 64.50 171 GLY A N 1
ATOM 1335 C CA . GLY A 1 171 ? -1.344 10.399 -22.926 1.00 64.50 171 GLY A CA 1
ATOM 1336 C C . GLY A 1 171 ? -0.090 9.787 -22.286 1.00 64.50 171 GLY A C 1
ATOM 1337 O O . GLY A 1 171 ? -0.169 8.903 -21.435 1.00 64.50 171 GLY A O 1
ATOM 1338 N N . SER A 1 172 ? 1.079 10.245 -22.742 1.00 68.19 172 SER A N 1
ATOM 1339 C CA . SER A 1 172 ? 2.396 9.845 -22.220 1.00 68.19 172 SER A CA 1
ATOM 1340 C C . SER A 1 172 ? 2.938 10.873 -21.214 1.00 68.19 172 SER A C 1
ATOM 1342 O O . SER A 1 172 ? 2.470 12.016 -21.182 1.00 68.19 172 SER A O 1
ATOM 1344 N N . PHE A 1 173 ? 3.938 10.474 -20.419 1.00 71.06 173 PHE A N 1
ATOM 1345 C CA . PHE A 1 173 ? 4.707 11.400 -19.582 1.00 71.06 173 PHE A CA 1
ATOM 1346 C C . PHE A 1 173 ? 5.611 12.290 -20.437 1.00 71.06 173 PHE A C 1
ATOM 1348 O O . PHE A 1 173 ? 6.331 11.800 -21.308 1.00 71.06 173 PHE A O 1
ATOM 1355 N N . GLU A 1 174 ? 5.619 13.583 -20.143 1.00 71.12 174 GLU A N 1
ATOM 1356 C CA . GLU A 1 174 ? 6.636 14.517 -20.614 1.00 71.12 174 GLU A CA 1
ATOM 1357 C C . GLU A 1 174 ? 7.861 14.479 -19.680 1.00 71.12 174 GLU A C 1
ATOM 1359 O O . GLU A 1 174 ? 7.752 14.201 -18.481 1.00 71.12 174 GLU A O 1
ATOM 1364 N N . ARG A 1 175 ? 9.052 14.793 -20.211 1.00 70.44 175 ARG A N 1
ATOM 1365 C CA . ARG A 1 175 ? 10.327 14.789 -19.461 1.00 70.44 175 ARG A CA 1
ATOM 1366 C C . ARG A 1 175 ? 10.236 15.586 -18.153 1.00 70.44 175 ARG A C 1
ATOM 1368 O O . ARG A 1 175 ? 10.623 15.104 -17.085 1.00 70.44 175 ARG A O 1
ATOM 1375 N N . ASP A 1 176 ? 9.661 16.781 -18.222 1.00 76.12 176 ASP A N 1
ATOM 1376 C CA . ASP A 1 176 ? 9.539 17.678 -17.072 1.00 76.12 176 ASP A CA 1
ATOM 1377 C C . ASP A 1 176 ? 8.586 17.146 -15.997 1.00 76.12 176 ASP A C 1
ATOM 1379 O O . ASP A 1 176 ? 8.687 17.536 -14.833 1.00 76.12 176 ASP A O 1
ATOM 1383 N N . GLU A 1 177 ? 7.674 16.240 -16.341 1.00 81.44 177 GLU A N 1
ATOM 1384 C CA . GLU A 1 177 ? 6.722 15.658 -15.398 1.00 81.44 177 GLU A CA 1
ATOM 1385 C C . GLU A 1 177 ? 7.361 14.563 -14.559 1.00 81.44 177 GLU A C 1
ATOM 1387 O O . GLU A 1 177 ? 7.186 14.555 -13.341 1.00 81.44 177 GLU A O 1
ATOM 1392 N N . LEU A 1 178 ? 8.181 13.702 -15.171 1.00 84.69 178 LEU A N 1
ATOM 1393 C CA . LEU A 1 178 ? 8.947 12.684 -14.444 1.00 84.69 178 LEU A CA 1
ATOM 1394 C C . LEU A 1 178 ? 9.823 13.328 -13.362 1.00 84.69 178 LEU A C 1
ATOM 1396 O O . LEU A 1 178 ? 9.914 12.826 -12.240 1.00 84.69 178 LEU A O 1
ATOM 1400 N N . SER A 1 179 ? 10.384 14.506 -13.653 1.00 85.12 179 SER A N 1
ATOM 1401 C CA . SER A 1 179 ? 11.171 15.282 -12.690 1.00 85.12 179 SER A CA 1
ATOM 1402 C C . SER A 1 179 ? 10.362 15.805 -11.489 1.00 85.12 179 SER A C 1
ATOM 1404 O O . SER A 1 179 ? 10.948 16.140 -10.460 1.00 85.12 179 SER A O 1
ATOM 1406 N N . LYS A 1 180 ? 9.027 15.860 -11.579 1.00 89.69 180 LYS A N 1
ATOM 1407 C CA . LYS A 1 180 ? 8.130 16.387 -10.535 1.00 89.69 180 LYS A CA 1
ATOM 1408 C C . LYS A 1 180 ? 7.528 15.292 -9.653 1.00 89.69 180 LYS A C 1
ATOM 1410 O O . LYS A 1 180 ? 7.068 15.599 -8.554 1.00 89.69 180 LYS A O 1
ATOM 1415 N N . ILE A 1 181 ? 7.587 14.024 -10.067 1.00 91.44 181 ILE A N 1
ATOM 1416 C CA . ILE A 1 181 ? 6.985 12.905 -9.324 1.00 91.44 181 ILE A CA 1
ATOM 1417 C C . ILE A 1 181 ? 7.576 12.814 -7.906 1.00 91.44 181 ILE A C 1
ATOM 1419 O O . ILE A 1 181 ? 8.803 12.759 -7.766 1.00 91.44 181 ILE A O 1
ATOM 1423 N N . PRO A 1 182 ? 6.763 12.788 -6.832 1.00 93.44 182 PRO A N 1
ATOM 1424 C CA . PRO A 1 182 ? 7.267 12.739 -5.461 1.00 93.44 182 PRO A CA 1
ATOM 1425 C C . PRO A 1 182 ? 8.148 11.515 -5.189 1.00 93.44 182 PRO A C 1
ATOM 1427 O O . PRO A 1 182 ? 7.784 10.385 -5.512 1.00 93.44 182 PRO A O 1
ATOM 1430 N N . CYS A 1 183 ? 9.280 11.713 -4.510 1.00 92.50 183 CYS A N 1
ATOM 1431 C CA . CYS A 1 183 ? 10.175 10.606 -4.167 1.00 92.50 183 CYS A CA 1
ATOM 1432 C C . CYS A 1 183 ? 9.531 9.558 -3.254 1.00 92.50 183 CYS A C 1
ATOM 1434 O O . CYS A 1 183 ? 9.870 8.383 -3.355 1.00 92.50 183 CYS A O 1
ATOM 1436 N N . SER A 1 184 ? 8.615 9.964 -2.370 1.00 87.00 184 SER A N 1
ATOM 1437 C CA . SER A 1 184 ? 7.846 9.028 -1.542 1.00 87.00 184 SER A CA 1
ATOM 1438 C C . SER A 1 184 ? 7.004 8.088 -2.403 1.00 87.00 184 SER A C 1
ATOM 1440 O O . SER A 1 184 ? 7.047 6.884 -2.195 1.00 87.00 184 SER A O 1
ATOM 1442 N N . LEU A 1 185 ? 6.335 8.618 -3.432 1.00 90.81 185 LEU A N 1
ATOM 1443 C CA . LEU A 1 185 ? 5.546 7.817 -4.365 1.00 90.81 185 LEU A CA 1
ATOM 1444 C C . LEU A 1 185 ? 6.410 6.790 -5.106 1.00 90.81 185 LEU A C 1
ATOM 1446 O O . LEU A 1 185 ? 6.064 5.616 -5.117 1.00 90.81 185 LEU A O 1
ATOM 1450 N N . LEU A 1 186 ? 7.542 7.208 -5.680 1.00 94.06 186 LEU A N 1
ATOM 1451 C CA . LEU A 1 186 ? 8.431 6.287 -6.401 1.00 94.06 186 LEU A CA 1
ATOM 1452 C C . LEU A 1 186 ? 8.969 5.176 -5.492 1.00 94.06 186 LEU A C 1
ATOM 1454 O O . LEU A 1 186 ? 8.991 4.021 -5.901 1.00 94.06 186 LEU A O 1
ATOM 1458 N N . LYS A 1 187 ? 9.346 5.509 -4.250 1.00 89.75 187 LYS A N 1
ATOM 1459 C CA . LYS A 1 187 ? 9.799 4.522 -3.255 1.00 89.75 187 LYS A CA 1
ATOM 1460 C C . LYS A 1 187 ? 8.714 3.513 -2.904 1.00 89.75 187 LYS A C 1
ATOM 1462 O O . LYS A 1 187 ? 9.020 2.337 -2.736 1.00 89.75 187 LYS A O 1
ATOM 1467 N N . ASP A 1 188 ? 7.475 3.967 -2.753 1.00 87.56 188 ASP A N 1
ATOM 1468 C CA . ASP A 1 188 ? 6.368 3.079 -2.410 1.00 87.56 188 ASP A CA 1
ATOM 1469 C C . ASP A 1 188 ? 6.025 2.146 -3.574 1.00 87.56 188 ASP A C 1
ATOM 1471 O O . ASP A 1 188 ? 5.909 0.939 -3.370 1.00 87.56 188 ASP A O 1
ATOM 1475 N N . LEU A 1 189 ? 5.905 2.693 -4.790 1.00 93.38 189 LEU A N 1
ATOM 1476 C CA . LEU A 1 189 ? 5.620 1.914 -5.996 1.00 93.38 189 LEU A CA 1
ATOM 1477 C C . LEU A 1 189 ? 6.704 0.863 -6.240 1.00 93.38 189 LEU A C 1
ATOM 1479 O O . LEU A 1 189 ? 6.378 -0.301 -6.449 1.00 93.38 189 LEU A O 1
ATOM 1483 N N . ASP A 1 190 ? 7.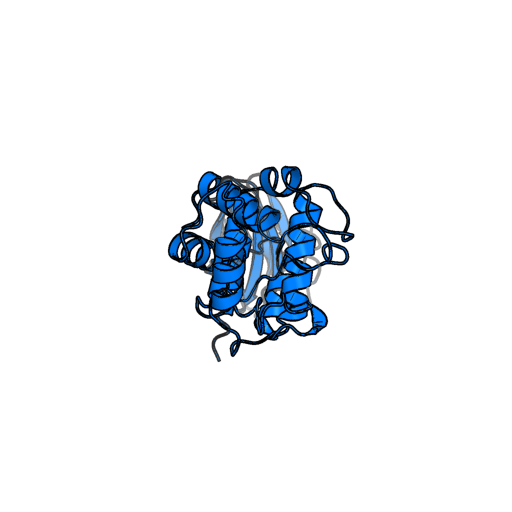976 1.250 -6.143 1.00 95.25 190 ASP A N 1
ATOM 1484 C CA . ASP A 1 190 ? 9.101 0.335 -6.324 1.00 95.25 190 ASP A CA 1
ATOM 1485 C C . ASP A 1 190 ? 9.054 -0.838 -5.334 1.00 95.25 190 ASP A C 1
ATOM 1487 O O . ASP A 1 190 ? 9.099 -1.998 -5.735 1.00 95.25 190 ASP A O 1
ATOM 1491 N N . LYS A 1 191 ? 8.843 -0.556 -4.041 1.00 87.81 191 LYS A N 1
ATOM 1492 C CA . LYS A 1 191 ? 8.704 -1.596 -3.008 1.00 87.81 191 LYS A CA 1
ATOM 1493 C C . LYS A 1 191 ? 7.536 -2.540 -3.273 1.00 87.81 191 LYS A C 1
ATOM 1495 O O . LYS A 1 191 ? 7.662 -3.738 -3.031 1.00 87.81 191 LYS A O 1
ATOM 1500 N N . ILE A 1 192 ? 6.402 -2.006 -3.726 1.00 90.19 192 ILE A N 1
ATOM 1501 C CA . ILE A 1 192 ? 5.205 -2.798 -4.023 1.00 90.19 192 ILE A CA 1
ATOM 1502 C C . ILE A 1 192 ? 5.478 -3.757 -5.191 1.00 90.19 192 ILE A C 1
ATOM 1504 O O . ILE A 1 192 ? 5.182 -4.947 -5.079 1.00 90.19 192 ILE A O 1
ATOM 1508 N N . TRP A 1 193 ? 6.098 -3.265 -6.267 1.00 95.19 193 TRP A N 1
ATOM 1509 C CA . TRP A 1 193 ? 6.475 -4.078 -7.425 1.00 95.19 193 TRP A CA 1
ATOM 1510 C C . TRP A 1 193 ? 7.530 -5.133 -7.090 1.00 95.19 193 TRP A C 1
ATOM 1512 O O . TRP A 1 193 ? 7.346 -6.303 -7.434 1.00 95.19 193 TRP A O 1
ATOM 1522 N N . LEU A 1 194 ? 8.584 -4.760 -6.359 1.00 87.06 194 LEU A N 1
ATOM 1523 C CA . LEU A 1 194 ? 9.616 -5.690 -5.896 1.00 87.06 194 LEU A CA 1
ATOM 1524 C C . LEU A 1 194 ? 9.009 -6.810 -5.053 1.00 87.06 194 LEU A C 1
ATOM 1526 O O . LEU A 1 194 ? 9.284 -7.982 -5.289 1.00 87.06 194 LEU A O 1
ATOM 1530 N N . PHE A 1 195 ? 8.160 -6.465 -4.085 1.00 80.56 195 PHE A N 1
ATOM 1531 C CA . PHE A 1 195 ? 7.551 -7.450 -3.201 1.00 80.56 195 PHE A CA 1
ATOM 1532 C C . PHE A 1 195 ? 6.671 -8.441 -3.974 1.00 80.56 195 PHE A C 1
ATOM 1534 O O . PHE A 1 195 ? 6.871 -9.651 -3.867 1.00 80.56 195 PHE A O 1
ATOM 1541 N N . ALA A 1 196 ? 5.746 -7.938 -4.797 1.00 82.56 196 ALA A N 1
ATOM 1542 C CA . ALA A 1 196 ? 4.821 -8.783 -5.552 1.00 82.56 196 ALA A CA 1
ATOM 1543 C C . ALA A 1 196 ? 5.530 -9.682 -6.577 1.00 82.56 196 ALA A C 1
ATOM 1545 O O . ALA A 1 196 ? 5.096 -10.801 -6.835 1.00 82.56 196 ALA A O 1
ATOM 1546 N N . SER A 1 197 ? 6.630 -9.200 -7.157 1.00 90.81 197 SER A N 1
ATOM 1547 C CA . SER A 1 197 ? 7.373 -9.905 -8.206 1.00 90.81 197 SER A CA 1
ATOM 1548 C C . SER A 1 197 ? 8.553 -10.735 -7.702 1.00 90.81 197 SER A C 1
ATOM 1550 O O . SER A 1 197 ? 9.305 -11.267 -8.518 1.00 90.81 197 SER A O 1
ATOM 1552 N N . GLN A 1 198 ? 8.746 -10.838 -6.381 1.00 87.44 198 GLN A N 1
ATOM 1553 C CA . GLN A 1 198 ? 9.914 -11.488 -5.769 1.00 87.44 198 GLN A CA 1
ATOM 1554 C C . GLN A 1 198 ? 11.246 -10.883 -6.255 1.00 87.44 198 GLN A C 1
ATOM 1556 O O . GLN A 1 198 ? 12.211 -11.587 -6.543 1.00 87.44 198 GLN A O 1
ATOM 1561 N N . GLY A 1 199 ? 11.278 -9.556 -6.376 1.00 88.25 199 GLY A N 1
ATOM 1562 C CA . GLY A 1 199 ? 12.442 -8.770 -6.779 1.00 88.25 199 GLY A CA 1
ATOM 1563 C C . GLY A 1 199 ? 12.705 -8.735 -8.286 1.00 88.25 199 GLY A C 1
ATOM 1564 O O . GLY A 1 199 ? 13.746 -8.238 -8.699 1.00 88.25 199 GLY A O 1
ATOM 1565 N N . ARG A 1 200 ? 11.803 -9.264 -9.125 1.00 95.75 200 ARG A N 1
ATOM 1566 C CA . ARG A 1 200 ? 12.005 -9.316 -10.585 1.00 95.75 200 ARG A CA 1
ATOM 1567 C C . ARG A 1 200 ? 11.660 -8.011 -11.293 1.00 95.75 200 ARG A C 1
ATOM 1569 O O . ARG A 1 200 ? 12.257 -7.712 -12.324 1.00 95.75 200 ARG A O 1
ATOM 1576 N N . PHE A 1 201 ? 10.671 -7.282 -10.790 1.00 97.75 201 PHE A N 1
ATOM 1577 C CA . PHE A 1 201 ? 10.097 -6.080 -11.393 1.00 97.75 201 PHE A CA 1
ATOM 1578 C C . PHE A 1 201 ? 10.189 -4.907 -10.418 1.00 97.75 201 PHE A C 1
ATOM 1580 O O . PHE A 1 201 ? 10.098 -5.095 -9.205 1.00 97.75 201 PHE A O 1
ATOM 1587 N N . GLY A 1 202 ? 10.347 -3.699 -10.954 1.00 96.06 202 GLY A N 1
ATOM 1588 C CA . GLY A 1 202 ? 10.561 -2.488 -10.164 1.00 96.06 202 GLY A CA 1
ATOM 1589 C C . GLY A 1 202 ? 11.393 -1.445 -10.905 1.00 96.06 202 GLY A C 1
ATOM 1590 O O . GLY A 1 202 ? 12.108 -1.747 -11.863 1.00 96.06 202 GLY A O 1
ATOM 1591 N N . PHE A 1 203 ? 11.312 -0.204 -10.441 1.00 95.94 203 PHE A N 1
ATOM 1592 C CA . PHE A 1 203 ? 12.078 0.918 -10.975 1.00 95.94 203 PHE A CA 1
ATOM 1593 C C . PHE A 1 203 ? 13.559 0.848 -10.587 1.00 95.94 203 PHE A C 1
ATOM 1595 O O . PHE A 1 203 ? 14.409 1.212 -11.397 1.00 95.94 203 PHE A O 1
ATOM 1602 N N . SER A 1 204 ? 13.877 0.369 -9.381 1.00 96.50 204 SER A N 1
ATOM 1603 C CA . SER A 1 204 ? 15.256 0.075 -8.953 1.00 96.50 204 SER A CA 1
ATOM 1604 C C . SER A 1 204 ? 15.904 -0.953 -9.879 1.00 96.50 204 SER A C 1
ATOM 1606 O O . SER A 1 204 ? 16.956 -0.690 -10.454 1.00 96.50 204 SER A O 1
ATOM 1608 N N . VAL A 1 205 ? 15.204 -2.057 -10.149 1.00 97.38 205 VAL A N 1
ATOM 1609 C CA . VAL A 1 205 ? 15.648 -3.104 -11.083 1.00 97.38 205 VAL A CA 1
ATOM 1610 C C . VAL A 1 205 ? 15.903 -2.539 -12.483 1.00 97.38 205 VAL A C 1
ATOM 1612 O O . VAL A 1 205 ? 16.941 -2.799 -13.089 1.00 97.38 205 VAL A O 1
ATOM 1615 N N . GLN A 1 206 ? 14.979 -1.731 -13.011 1.00 95.50 206 GLN A N 1
ATOM 1616 C CA . GLN A 1 206 ? 15.161 -1.082 -14.314 1.00 95.50 206 GLN A CA 1
ATOM 1617 C C . GLN A 1 206 ? 16.357 -0.128 -14.325 1.00 95.50 206 GLN A C 1
ATOM 1619 O O . GLN A 1 206 ? 17.104 -0.098 -15.302 1.00 95.50 206 GLN A O 1
ATOM 1624 N N . LYS A 1 207 ? 16.569 0.625 -13.243 1.00 95.31 207 LYS A N 1
ATOM 1625 C CA . LYS A 1 207 ? 17.724 1.511 -13.101 1.00 95.31 207 LYS A CA 1
ATOM 1626 C C . LYS A 1 207 ? 19.041 0.733 -13.122 1.00 95.31 207 LYS A C 1
ATOM 1628 O O . LYS A 1 207 ? 19.936 1.121 -13.866 1.00 95.31 207 LYS A O 1
ATOM 1633 N N . GLU A 1 208 ? 19.152 -0.362 -12.374 1.00 96.75 208 GLU A N 1
ATOM 1634 C CA . GLU A 1 208 ? 20.356 -1.205 -12.387 1.00 96.75 208 GLU A CA 1
ATOM 1635 C C . GLU A 1 208 ? 20.644 -1.755 -13.792 1.00 96.75 208 GLU A C 1
ATOM 1637 O O . GLU A 1 208 ? 21.787 -1.746 -14.255 1.00 96.75 208 GLU A O 1
ATOM 1642 N N . ILE A 1 209 ? 19.604 -2.187 -14.513 1.00 96.19 209 ILE A N 1
ATOM 1643 C CA . ILE A 1 209 ? 19.752 -2.687 -15.885 1.00 96.19 209 ILE A CA 1
ATOM 1644 C C . ILE A 1 209 ? 20.189 -1.564 -16.829 1.00 96.19 209 ILE A C 1
ATOM 1646 O O . ILE A 1 209 ? 21.096 -1.784 -17.633 1.00 96.19 209 ILE A O 1
ATOM 1650 N N . TRP A 1 210 ? 19.592 -0.373 -16.725 1.00 94.19 210 TRP A N 1
ATOM 1651 C CA . TRP A 1 210 ? 19.988 0.807 -17.500 1.00 94.19 210 TRP A CA 1
ATOM 1652 C C . TRP A 1 210 ? 21.469 1.138 -17.302 1.00 94.19 210 TRP A C 1
ATOM 1654 O O . TRP A 1 210 ? 22.211 1.280 -18.273 1.00 94.19 210 TRP A O 1
ATOM 1664 N N . GLU A 1 211 ? 21.920 1.179 -16.050 1.00 95.00 211 GLU A N 1
ATOM 1665 C CA . GLU A 1 211 ? 23.320 1.434 -15.706 1.00 95.00 211 GLU A CA 1
ATOM 1666 C C . GLU A 1 211 ? 24.247 0.324 -16.231 1.00 95.00 211 GLU A C 1
ATOM 1668 O O . GLU A 1 211 ? 25.326 0.604 -16.758 1.00 95.00 211 GLU A O 1
ATOM 1673 N N . SER A 1 212 ? 23.804 -0.938 -16.199 1.00 96.31 212 SER A N 1
ATOM 1674 C CA . SER A 1 212 ? 24.587 -2.081 -16.694 1.00 96.31 212 SER A CA 1
ATOM 1675 C C . SER A 1 212 ? 24.842 -2.069 -18.207 1.00 96.31 212 SER A C 1
ATOM 1677 O O . SER A 1 212 ? 25.831 -2.645 -18.664 1.00 96.31 212 SER A O 1
ATOM 1679 N N . VAL A 1 213 ? 23.973 -1.418 -18.990 1.00 95.12 213 VAL A N 1
ATOM 1680 C CA . VAL A 1 213 ? 24.145 -1.261 -20.447 1.00 95.12 213 VAL A CA 1
ATOM 1681 C C . VAL A 1 213 ? 24.876 0.034 -20.820 1.00 95.12 213 VAL A C 1
ATOM 1683 O O . VAL A 1 213 ? 24.934 0.391 -21.994 1.00 95.12 213 VAL A O 1
ATOM 1686 N N . GLY A 1 214 ? 25.463 0.724 -19.835 1.00 94.00 214 GLY A N 1
ATOM 1687 C CA . GLY A 1 214 ? 26.210 1.970 -20.023 1.00 94.00 214 GLY A CA 1
ATOM 1688 C C . GLY A 1 214 ? 25.352 3.232 -19.932 1.00 94.00 214 GLY A C 1
ATOM 1689 O O . GLY A 1 214 ? 25.859 4.329 -20.164 1.00 94.00 214 GLY A O 1
ATOM 1690 N N . GLY A 1 215 ? 24.071 3.095 -19.591 1.00 91.38 215 GLY A N 1
ATOM 1691 C CA . GLY A 1 215 ? 23.175 4.215 -19.370 1.00 91.38 215 GLY A CA 1
ATOM 1692 C C . GLY A 1 215 ? 23.505 4.984 -18.093 1.00 91.38 215 GLY A C 1
ATOM 1693 O O . GLY A 1 215 ? 23.955 4.444 -17.088 1.00 91.38 215 GLY A O 1
ATOM 1694 N N . SER A 1 216 ? 23.248 6.282 -18.112 1.00 90.06 216 SER A N 1
ATOM 1695 C CA . SER A 1 216 ? 23.318 7.157 -16.942 1.00 90.06 216 SER A CA 1
ATOM 1696 C C . SER A 1 216 ? 22.182 8.190 -17.012 1.00 90.06 216 SER A C 1
ATOM 1698 O O . SER A 1 216 ? 21.453 8.219 -18.014 1.00 90.06 216 SER A O 1
ATOM 1700 N N . PRO A 1 217 ? 21.952 9.016 -15.974 1.00 86.44 217 PRO A N 1
ATOM 1701 C CA . PRO A 1 217 ? 21.037 10.147 -16.094 1.00 86.44 217 PRO A CA 1
ATOM 1702 C C . PRO A 1 217 ? 21.357 10.983 -17.342 1.00 86.44 217 PRO A C 1
ATOM 1704 O O . PRO A 1 217 ? 22.523 11.274 -17.588 1.00 86.44 217 PRO A O 1
ATOM 1707 N N . GLN A 1 218 ? 20.333 11.383 -18.104 1.00 79.12 218 GLN A N 1
ATOM 1708 C CA . GLN A 1 218 ? 20.471 12.203 -19.326 1.00 79.12 218 GLN A CA 1
ATOM 1709 C C . GLN A 1 218 ? 21.210 11.520 -20.495 1.00 79.12 218 GLN A C 1
ATOM 1711 O O . GLN A 1 218 ? 21.672 12.191 -21.415 1.00 79.12 218 GLN A O 1
ATOM 1716 N N . THR A 1 219 ? 21.351 10.190 -20.480 1.00 82.88 219 THR A N 1
ATOM 1717 C CA . THR A 1 219 ? 21.924 9.458 -21.620 1.00 82.88 219 THR A CA 1
ATOM 1718 C C . THR A 1 219 ? 20.914 9.366 -22.762 1.00 82.88 219 THR A C 1
ATOM 1720 O O . THR A 1 219 ? 19.969 8.586 -22.700 1.00 82.88 219 THR A O 1
ATOM 1723 N N . GLU A 1 220 ? 21.143 10.139 -23.823 1.00 80.06 220 GLU A N 1
ATOM 1724 C CA . GLU A 1 220 ? 20.318 10.173 -25.039 1.00 80.06 220 GLU A CA 1
ATOM 1725 C C . GLU A 1 220 ? 20.970 9.373 -26.184 1.00 80.06 220 GLU A C 1
ATOM 1727 O O . GLU A 1 220 ? 21.182 9.878 -27.286 1.00 80.06 220 GLU A O 1
ATOM 1732 N N . ASP A 1 221 ? 21.325 8.113 -25.913 1.00 85.50 221 ASP A N 1
ATOM 1733 C CA . ASP A 1 221 ? 21.940 7.202 -26.887 1.00 85.50 221 ASP A CA 1
ATOM 1734 C C . ASP A 1 221 ? 20.963 6.077 -27.265 1.00 85.50 221 ASP A C 1
ATOM 1736 O O . ASP A 1 221 ? 20.462 5.336 -26.415 1.00 85.50 221 ASP A O 1
ATOM 1740 N N . THR A 1 222 ? 20.692 5.947 -28.566 1.00 83.94 222 THR A N 1
ATOM 1741 C CA . THR A 1 222 ? 19.729 4.965 -29.086 1.00 83.94 222 THR A CA 1
ATOM 1742 C C . THR A 1 222 ? 20.231 3.529 -28.929 1.00 83.94 222 THR A C 1
ATOM 1744 O O . THR A 1 222 ? 19.441 2.656 -28.585 1.00 83.94 222 THR A O 1
ATOM 1747 N N . ALA A 1 223 ? 21.531 3.271 -29.090 1.00 89.88 223 ALA A N 1
ATOM 1748 C CA . ALA A 1 223 ? 22.091 1.930 -28.928 1.00 89.88 223 ALA A CA 1
ATOM 1749 C C . ALA A 1 223 ? 22.030 1.469 -27.463 1.00 89.88 223 ALA A C 1
ATOM 1751 O O . ALA A 1 223 ? 21.752 0.299 -27.191 1.00 89.88 223 ALA A O 1
ATOM 1752 N N . ILE A 1 224 ? 22.226 2.390 -26.514 1.00 90.62 224 ILE A N 1
ATOM 1753 C CA . ILE A 1 224 ? 22.046 2.112 -25.080 1.00 90.62 224 ILE A CA 1
ATOM 1754 C C . ILE A 1 224 ? 20.570 1.823 -24.777 1.00 90.62 224 ILE A C 1
ATOM 1756 O O . ILE A 1 224 ? 20.266 0.842 -24.094 1.00 90.62 224 ILE A O 1
ATOM 1760 N N . ALA A 1 225 ? 19.645 2.612 -25.335 1.00 87.75 225 ALA A N 1
ATOM 1761 C CA . ALA A 1 225 ? 18.209 2.387 -25.175 1.00 87.75 225 ALA A CA 1
ATOM 1762 C C . ALA A 1 225 ? 17.745 1.039 -25.746 1.00 87.75 225 ALA A C 1
ATOM 1764 O O . ALA A 1 225 ? 17.025 0.301 -25.074 1.00 87.75 225 ALA A O 1
ATOM 1765 N N . GLU A 1 226 ? 18.200 0.674 -26.942 1.00 89.75 226 GLU A N 1
ATOM 1766 C CA . GLU A 1 226 ? 17.935 -0.635 -27.548 1.00 89.75 226 GLU A CA 1
ATOM 1767 C C . GLU A 1 226 ? 18.566 -1.783 -26.748 1.00 89.75 226 GLU A C 1
ATOM 1769 O O . GLU A 1 226 ? 17.968 -2.855 -26.617 1.00 89.75 226 GLU A O 1
ATOM 1774 N N . GLY A 1 227 ? 19.755 -1.566 -26.177 1.00 93.31 227 GLY A N 1
ATOM 1775 C CA . GLY A 1 227 ? 20.416 -2.508 -25.275 1.00 93.31 227 GLY A CA 1
ATOM 1776 C C . GLY A 1 227 ? 19.604 -2.755 -24.003 1.00 93.31 227 GLY A C 1
ATOM 1777 O O . GLY A 1 227 ? 19.384 -3.908 -23.625 1.00 93.31 227 GLY A O 1
ATOM 1778 N N . PHE A 1 228 ? 19.097 -1.689 -23.381 1.00 93.44 228 PHE A N 1
ATOM 1779 C CA . PHE A 1 228 ? 18.178 -1.767 -22.245 1.00 93.44 228 PHE A CA 1
ATOM 1780 C C . PHE A 1 228 ? 16.888 -2.504 -22.622 1.00 93.44 228 PHE A C 1
ATOM 1782 O O . PHE A 1 228 ? 16.530 -3.485 -21.968 1.00 93.44 228 PHE A O 1
ATOM 1789 N N . GLY A 1 229 ? 16.237 -2.092 -23.715 1.00 91.69 229 GLY A N 1
ATOM 1790 C CA . GLY A 1 229 ? 15.017 -2.715 -24.224 1.00 91.69 229 GLY A CA 1
ATOM 1791 C C . GLY A 1 229 ? 15.190 -4.212 -24.491 1.00 91.69 229 GLY A C 1
ATOM 1792 O O . GLY A 1 229 ? 14.320 -4.998 -24.123 1.00 91.69 229 GLY A O 1
ATOM 1793 N N . ASN A 1 230 ? 16.332 -4.630 -25.050 1.00 94.12 230 ASN A N 1
ATOM 1794 C CA . ASN A 1 230 ? 16.675 -6.046 -25.226 1.00 94.12 230 ASN A CA 1
ATOM 1795 C C . ASN A 1 230 ? 16.747 -6.782 -23.882 1.00 94.12 230 ASN A C 1
ATOM 1797 O O . ASN A 1 230 ? 16.201 -7.876 -23.747 1.00 94.12 230 ASN A O 1
ATOM 1801 N N . ARG A 1 231 ? 17.414 -6.195 -22.877 1.00 96.38 231 ARG A N 1
ATOM 1802 C CA . ARG A 1 231 ? 17.591 -6.818 -21.552 1.00 96.38 231 ARG A CA 1
ATOM 1803 C C . ARG A 1 231 ? 16.272 -7.037 -20.829 1.00 96.38 231 ARG A C 1
ATOM 1805 O O . ARG A 1 231 ? 16.084 -8.102 -20.245 1.00 96.38 231 ARG A O 1
ATOM 1812 N N . ILE A 1 232 ? 15.374 -6.059 -20.898 1.00 94.69 232 ILE A N 1
ATOM 1813 C CA . ILE A 1 232 ? 14.062 -6.151 -20.258 1.00 94.69 232 ILE A CA 1
ATOM 1814 C C . ILE A 1 232 ? 13.008 -6.813 -21.153 1.00 94.69 232 ILE A C 1
ATOM 1816 O O . ILE A 1 232 ? 11.879 -6.984 -20.717 1.00 94.69 232 ILE A O 1
ATOM 1820 N N . GLY A 1 233 ? 13.334 -7.193 -22.393 1.00 93.44 233 GLY A N 1
ATOM 1821 C CA . GLY A 1 233 ? 12.406 -7.844 -23.326 1.00 93.44 233 GLY A CA 1
ATOM 1822 C C . GLY A 1 233 ? 11.348 -6.929 -23.948 1.00 93.44 233 GLY A C 1
ATOM 1823 O O . GLY A 1 233 ? 10.304 -7.417 -24.363 1.00 93.44 233 GLY A O 1
ATOM 1824 N N . GLN A 1 234 ? 11.591 -5.619 -23.997 1.00 91.38 234 GLN A N 1
ATOM 1825 C CA . GLN A 1 234 ? 10.719 -4.642 -24.663 1.00 91.38 234 GLN A CA 1
ATOM 1826 C C . GLN A 1 234 ? 11.235 -4.204 -26.043 1.00 91.38 234 GLN A C 1
ATOM 1828 O O . GLN A 1 234 ? 10.555 -3.460 -26.746 1.00 91.38 234 GLN A O 1
ATOM 1833 N N . TYR A 1 235 ? 12.412 -4.677 -26.456 1.00 90.19 235 TYR A N 1
ATOM 1834 C CA . TYR A 1 235 ? 12.952 -4.488 -27.800 1.00 90.19 235 TYR A CA 1
ATOM 1835 C C . TYR A 1 235 ? 13.448 -5.829 -28.340 1.00 90.19 235 TYR A C 1
ATOM 1837 O O . TYR A 1 235 ? 14.329 -6.456 -27.753 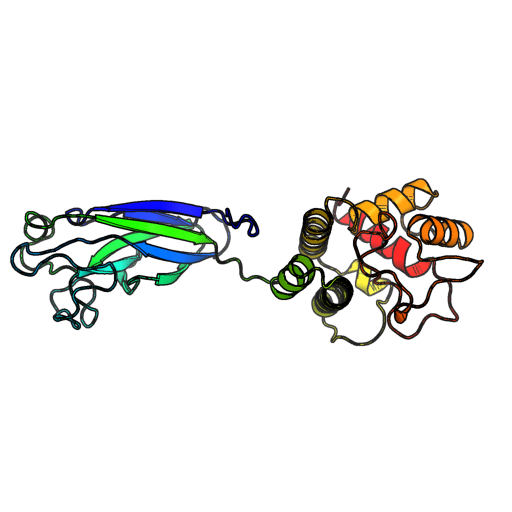1.00 90.19 235 TYR A O 1
ATOM 1845 N N . THR A 1 236 ? 12.852 -6.292 -29.438 1.00 87.44 236 THR A N 1
ATOM 1846 C CA . THR A 1 236 ? 13.148 -7.591 -30.056 1.00 87.44 236 THR A CA 1
ATOM 1847 C C . THR A 1 236 ? 13.087 -7.473 -31.577 1.00 87.44 236 THR A C 1
ATOM 1849 O O . THR A 1 236 ? 12.329 -6.674 -32.118 1.00 87.44 236 THR A O 1
ATOM 1852 N N . ASN A 1 237 ? 13.901 -8.250 -32.298 1.00 89.31 237 ASN A N 1
ATOM 1853 C CA . ASN A 1 237 ? 13.918 -8.249 -33.770 1.00 89.31 237 ASN A CA 1
ATOM 1854 C C . ASN A 1 237 ? 14.075 -6.844 -34.394 1.00 89.31 237 ASN A C 1
ATOM 1856 O O . ASN A 1 237 ? 13.438 -6.527 -35.399 1.00 89.31 237 ASN A O 1
ATOM 1860 N N . GLY A 1 238 ? 14.896 -5.989 -33.775 1.00 86.75 238 GLY A N 1
ATOM 1861 C CA . GLY A 1 238 ? 15.152 -4.624 -34.247 1.00 86.75 238 GLY A CA 1
ATOM 1862 C C . GLY A 1 238 ? 13.984 -3.652 -34.056 1.00 86.75 238 GLY A C 1
ATOM 1863 O O . GLY A 1 238 ? 13.978 -2.595 -34.678 1.00 86.75 238 GLY A O 1
ATOM 1864 N N . ASN A 1 239 ? 12.974 -4.014 -33.258 1.00 87.19 239 ASN A N 1
ATOM 1865 C CA . ASN A 1 239 ? 11.791 -3.194 -33.034 1.00 87.19 239 ASN A CA 1
ATOM 1866 C C . ASN A 1 239 ? 11.370 -3.202 -31.564 1.00 87.19 239 ASN A C 1
ATOM 1868 O O . ASN A 1 239 ? 11.517 -4.188 -30.840 1.00 87.19 239 ASN A O 1
ATOM 1872 N N . TRP A 1 240 ? 10.802 -2.084 -31.135 1.00 85.25 240 TRP A N 1
ATOM 1873 C CA . TRP A 1 240 ? 10.166 -1.955 -29.834 1.00 85.25 240 TRP A CA 1
ATOM 1874 C C . TRP A 1 240 ? 8.822 -2.710 -29.843 1.00 85.25 240 TRP A C 1
ATOM 1876 O O . TRP A 1 240 ? 8.070 -2.625 -30.814 1.00 85.25 240 TRP A O 1
ATOM 1886 N N . VAL A 1 241 ? 8.532 -3.472 -28.786 1.00 86.06 241 VAL A N 1
ATOM 1887 C CA . VAL A 1 241 ? 7.343 -4.341 -28.679 1.00 86.06 241 VAL A CA 1
ATOM 1888 C C . VAL A 1 241 ? 6.125 -3.541 -28.224 1.00 86.06 241 VAL A C 1
ATOM 1890 O O . VAL A 1 241 ? 6.151 -2.980 -27.135 1.00 86.06 241 VAL A O 1
ATOM 1893 N N . TYR A 1 242 ? 5.045 -3.524 -29.011 1.00 83.25 242 TYR A N 1
ATOM 1894 C CA . TYR A 1 242 ? 3.820 -2.803 -28.647 1.00 83.25 242 TYR A CA 1
ATOM 1895 C C . TYR A 1 242 ? 3.292 -3.206 -27.266 1.00 83.25 242 TYR A C 1
ATOM 1897 O O . TYR A 1 242 ? 3.387 -4.363 -26.872 1.00 83.25 242 TYR A O 1
ATOM 1905 N N . TYR A 1 243 ? 2.683 -2.251 -26.552 1.00 85.06 243 TYR A N 1
ATOM 1906 C CA . TYR A 1 243 ? 2.153 -2.472 -25.200 1.00 85.06 243 TYR A CA 1
ATOM 1907 C C . TYR A 1 243 ? 1.258 -3.707 -25.096 1.00 85.06 243 TYR A C 1
ATOM 1909 O O . TYR A 1 243 ? 1.422 -4.521 -24.193 1.00 85.06 243 TYR A O 1
ATOM 1917 N N . ASP A 1 244 ? 0.326 -3.836 -26.043 1.00 86.81 244 ASP A N 1
ATOM 1918 C CA . ASP A 1 244 ? -0.662 -4.913 -26.067 1.00 86.81 244 ASP A CA 1
ATOM 1919 C C . ASP A 1 244 ? -0.018 -6.285 -26.356 1.00 86.81 244 ASP A C 1
ATOM 1921 O O . ASP A 1 244 ? -0.630 -7.314 -26.083 1.00 86.81 244 ASP A O 1
ATOM 1925 N N . ASP A 1 245 ? 1.231 -6.296 -26.839 1.00 88.88 245 ASP A N 1
ATOM 1926 C CA . ASP A 1 245 ? 2.034 -7.489 -27.121 1.00 88.88 245 ASP A CA 1
ATOM 1927 C C . ASP A 1 245 ? 3.063 -7.800 -26.006 1.00 88.88 245 ASP A C 1
ATOM 1929 O O . ASP A 1 245 ? 3.836 -8.758 -26.119 1.00 88.88 245 ASP A O 1
ATOM 1933 N N . LEU A 1 246 ? 3.112 -7.011 -24.923 1.00 91.44 246 LEU A N 1
ATOM 1934 C CA . LEU A 1 246 ? 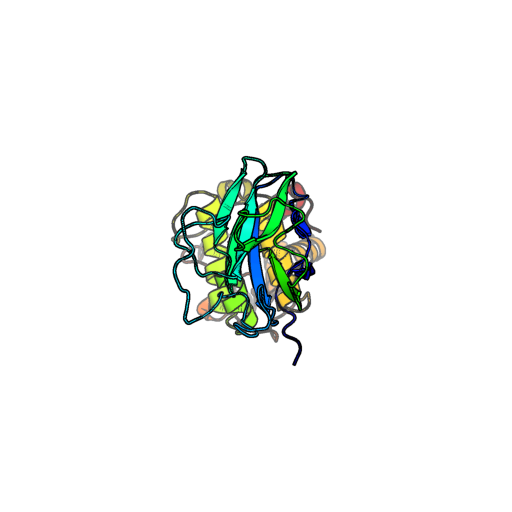4.008 -7.260 -23.787 1.00 91.44 246 LEU A CA 1
ATOM 1935 C C . LEU A 1 246 ? 3.582 -8.489 -22.967 1.00 91.44 246 LEU A C 1
ATOM 1937 O O . LEU A 1 246 ? 2.427 -8.913 -22.948 1.00 91.44 246 LEU A O 1
ATOM 1941 N N . THR A 1 247 ? 4.536 -9.069 -22.232 1.00 95.44 247 THR A N 1
ATOM 1942 C CA . THR A 1 247 ? 4.284 -10.249 -21.392 1.00 95.44 247 THR A CA 1
ATOM 1943 C C . THR A 1 247 ? 3.935 -9.831 -19.963 1.00 95.44 247 THR A C 1
ATOM 1945 O O . THR A 1 247 ? 4.808 -9.546 -19.147 1.00 95.44 247 THR A O 1
ATOM 1948 N N . PHE A 1 248 ? 2.645 -9.853 -19.627 1.00 95.94 248 PHE A N 1
ATOM 1949 C CA . PHE A 1 248 ? 2.127 -9.471 -18.306 1.00 95.94 248 PHE A CA 1
ATOM 1950 C C . PHE A 1 248 ? 2.043 -10.653 -17.329 1.00 95.94 248 PHE A C 1
ATOM 1952 O O . PHE A 1 248 ? 0.966 -11.038 -16.879 1.00 95.94 248 PHE A O 1
ATOM 1959 N N . ASN A 1 249 ? 3.189 -11.262 -17.017 1.00 96.38 249 ASN A N 1
ATOM 1960 C CA . ASN A 1 249 ? 3.315 -12.287 -15.976 1.00 96.38 249 ASN A CA 1
ATOM 1961 C C . ASN A 1 249 ? 4.780 -12.462 -15.526 1.00 96.38 249 ASN A C 1
ATOM 1963 O O . ASN A 1 249 ? 5.704 -11.901 -16.113 1.00 96.38 249 ASN A O 1
ATOM 1967 N N . LEU A 1 250 ? 5.007 -13.290 -14.502 1.00 93.62 250 LEU A N 1
ATOM 1968 C CA . LEU A 1 250 ? 6.335 -13.519 -13.913 1.00 93.62 250 LEU A CA 1
ATOM 1969 C C . LEU A 1 250 ? 7.353 -14.215 -14.838 1.00 93.62 250 LEU A C 1
ATOM 1971 O O . LEU A 1 250 ? 8.545 -14.210 -14.520 1.00 93.62 250 LEU A O 1
ATOM 1975 N N . SER A 1 251 ? 6.924 -14.796 -15.966 1.00 96.50 251 SER A N 1
ATOM 1976 C CA . SER A 1 251 ? 7.839 -15.387 -16.955 1.00 96.50 251 SER A CA 1
ATOM 1977 C C . SER A 1 251 ? 8.578 -14.340 -17.793 1.00 96.50 251 SER A C 1
ATOM 1979 O O . SER A 1 251 ? 9.583 -14.672 -18.424 1.00 96.50 251 SER A O 1
ATOM 1981 N N . ALA A 1 252 ? 8.130 -13.079 -17.763 1.00 97.06 252 ALA A N 1
ATOM 1982 C CA . ALA A 1 252 ? 8.811 -11.987 -18.440 1.00 97.06 252 ALA A CA 1
ATOM 1983 C C . ALA A 1 252 ? 10.241 -11.759 -17.891 1.00 97.06 252 ALA A C 1
ATOM 1985 O O . ALA A 1 252 ? 10.542 -12.126 -16.740 1.00 97.06 252 ALA A O 1
ATOM 1986 N N . PRO A 1 253 ? 11.143 -11.154 -18.690 1.00 97.88 253 PRO A N 1
ATOM 1987 C CA . PRO A 1 253 ? 12.504 -10.847 -18.254 1.00 97.88 253 PRO A CA 1
ATOM 1988 C C . PRO A 1 253 ? 12.560 -9.945 -17.014 1.00 97.88 253 PRO A C 1
ATOM 1990 O O . PRO A 1 253 ? 11.635 -9.197 -16.714 1.00 97.88 253 PRO A O 1
ATOM 1993 N N . ILE A 1 254 ? 13.674 -9.996 -16.283 1.00 98.06 254 ILE A N 1
ATOM 1994 C CA . ILE A 1 254 ? 13.903 -9.116 -15.127 1.00 98.06 254 ILE A CA 1
ATOM 1995 C C . ILE A 1 254 ? 13.861 -7.650 -15.597 1.00 98.06 254 ILE A C 1
ATOM 1997 O O . ILE A 1 254 ? 14.414 -7.316 -16.643 1.00 98.06 254 ILE A O 1
ATOM 2001 N N . GLY A 1 255 ? 13.168 -6.791 -14.847 1.00 96.00 255 GLY A N 1
ATOM 2002 C CA . GLY A 1 255 ? 12.950 -5.382 -15.185 1.00 96.00 255 GLY A CA 1
ATOM 2003 C C . GLY A 1 255 ? 11.881 -5.117 -16.252 1.00 96.00 255 GLY A C 1
ATOM 2004 O O . GLY A 1 255 ? 11.687 -3.958 -16.617 1.00 96.00 255 GLY A O 1
ATOM 2005 N N . HIS A 1 256 ? 11.169 -6.143 -16.744 1.00 96.50 256 HIS A N 1
ATOM 2006 C CA . HIS A 1 256 ? 10.154 -5.975 -17.797 1.00 96.50 256 HIS A CA 1
ATOM 2007 C C . HIS A 1 256 ? 9.029 -5.008 -17.411 1.00 96.50 256 HIS A C 1
ATOM 2009 O O . HIS A 1 256 ? 8.569 -4.246 -18.256 1.00 96.50 256 HIS A O 1
ATOM 2015 N N . LEU A 1 257 ? 8.607 -5.015 -16.144 1.00 95.94 257 LEU A N 1
ATOM 2016 C CA . LEU A 1 257 ? 7.565 -4.141 -15.608 1.00 95.94 257 LEU A CA 1
ATOM 2017 C C . LEU A 1 257 ? 8.117 -3.275 -14.460 1.00 95.94 257 LEU A C 1
ATOM 2019 O O . LEU A 1 257 ? 9.051 -3.709 -13.771 1.00 95.94 257 LEU A O 1
ATOM 2023 N N . PRO A 1 258 ? 7.545 -2.080 -14.216 1.00 94.56 258 PRO A N 1
ATOM 2024 C CA . PRO A 1 258 ? 6.447 -1.438 -14.964 1.00 94.56 258 PRO A CA 1
ATOM 2025 C C . PRO A 1 258 ? 6.856 -0.92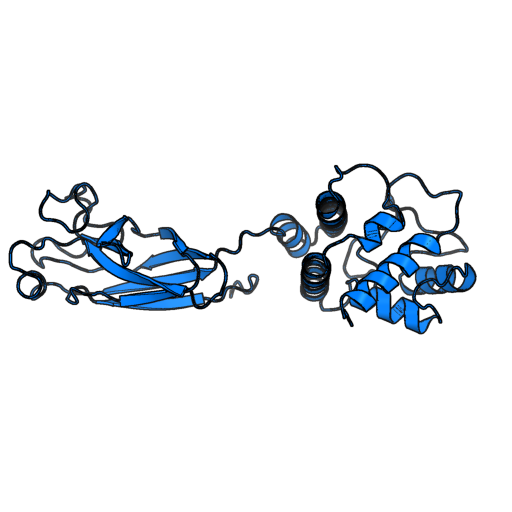0 -16.361 1.00 94.56 258 PRO A C 1
ATOM 2027 O O . PRO A 1 258 ? 7.966 -0.427 -16.549 1.00 94.56 258 PRO A O 1
ATOM 2030 N N . ALA A 1 259 ? 5.964 -0.987 -17.347 1.00 88.56 259 ALA A N 1
ATOM 2031 C CA . ALA A 1 259 ? 6.161 -0.599 -18.746 1.00 88.56 259 ALA A CA 1
ATOM 2032 C C . ALA A 1 259 ? 5.547 0.781 -19.071 1.00 88.56 259 ALA A C 1
ATOM 2034 O O . ALA A 1 259 ? 4.778 0.946 -20.019 1.00 88.56 259 ALA A O 1
ATOM 2035 N N . LEU A 1 260 ? 5.943 1.809 -18.311 1.00 72.88 260 LEU A N 1
ATOM 2036 C CA . LEU A 1 260 ? 5.417 3.187 -18.396 1.00 72.88 260 LEU A CA 1
ATOM 2037 C C . LEU A 1 260 ? 5.615 3.892 -19.756 1.00 72.88 260 LEU A C 1
ATOM 2039 O O . LEU A 1 260 ? 5.075 4.974 -19.987 1.00 72.88 260 LEU A O 1
ATOM 2043 N N . TRP A 1 261 ? 6.408 3.301 -20.644 1.00 62.06 261 TRP A N 1
ATOM 2044 C CA . TRP A 1 261 ? 6.985 3.910 -21.847 1.00 62.06 261 TRP A CA 1
ATOM 2045 C C . TRP A 1 261 ? 6.052 3.885 -23.069 1.00 62.06 261 TRP A C 1
ATOM 2047 O O . TRP A 1 261 ? 6.389 4.426 -24.117 1.00 62.06 261 TRP A O 1
ATOM 2057 N N . TRP A 1 262 ? 4.880 3.256 -22.940 1.00 52.22 262 TRP A N 1
ATOM 2058 C CA . TRP A 1 262 ? 4.151 2.697 -24.082 1.00 52.22 262 TRP A CA 1
ATOM 2059 C C . TRP A 1 262 ? 2.725 3.216 -24.306 1.00 52.22 262 TRP A C 1
ATOM 2061 O O . TRP A 1 262 ? 2.039 2.782 -25.236 1.00 52.22 262 TRP A O 1
ATOM 2071 N N . ARG A 1 263 ? 2.243 4.177 -23.510 1.00 52.66 263 ARG A N 1
ATOM 2072 C CA . ARG A 1 263 ? 0.882 4.706 -23.702 1.00 52.66 263 ARG A CA 1
ATOM 2073 C C . ARG A 1 263 ? 0.817 5.702 -24.872 1.00 52.66 263 ARG A C 1
ATOM 2075 O O . ARG A 1 263 ? 1.150 6.877 -24.738 1.00 52.66 263 ARG A O 1
ATOM 2082 N N . ARG A 1 264 ? 0.307 5.181 -25.995 1.00 46.75 264 ARG A N 1
ATOM 2083 C CA . ARG A 1 264 ? -0.441 5.801 -27.113 1.00 46.75 264 ARG A CA 1
ATOM 2084 C C . ARG A 1 264 ? 0.202 6.723 -28.165 1.00 46.75 264 ARG A C 1
ATOM 2086 O O . ARG A 1 264 ? -0.509 6.934 -29.143 1.00 46.75 264 ARG A O 1
ATOM 2093 N N . SER A 1 265 ? 1.461 7.192 -28.110 1.00 43.84 265 SER A N 1
ATOM 2094 C CA . SER A 1 265 ? 1.902 8.137 -29.178 1.00 43.84 265 SER A CA 1
ATOM 2095 C C . SER A 1 265 ? 3.372 8.192 -29.632 1.00 43.84 265 SER A C 1
ATOM 2097 O O . SER A 1 265 ? 3.667 9.011 -30.501 1.00 43.84 265 SER A O 1
ATOM 2099 N N . TRP A 1 266 ? 4.304 7.359 -29.166 1.00 44.66 266 TRP A N 1
ATOM 2100 C CA . TRP A 1 266 ? 5.715 7.481 -29.592 1.00 44.66 266 TRP A CA 1
ATOM 2101 C C . TRP A 1 266 ? 6.133 6.376 -30.560 1.00 44.66 266 TRP A C 1
ATOM 2103 O O . TRP A 1 266 ? 6.902 5.490 -30.218 1.00 44.66 266 TRP A O 1
ATOM 2113 N N . VAL A 1 267 ? 5.628 6.442 -31.795 1.00 40.78 267 VAL A N 1
ATOM 2114 C CA . VAL A 1 267 ? 6.169 5.638 -32.911 1.00 40.78 267 VAL A CA 1
ATOM 2115 C C . VAL A 1 267 ? 7.232 6.398 -33.719 1.00 40.78 267 VAL A C 1
ATOM 2117 O O . VAL A 1 267 ? 7.857 5.799 -34.580 1.00 40.78 267 VAL A O 1
ATOM 2120 N N . ASN A 1 268 ? 7.476 7.693 -33.450 1.00 39.12 268 ASN A N 1
ATOM 2121 C CA . ASN A 1 268 ? 8.320 8.539 -34.318 1.00 39.12 268 ASN A CA 1
ATOM 2122 C C . ASN A 1 268 ? 9.341 9.464 -33.618 1.00 39.12 268 ASN A C 1
ATOM 2124 O O . ASN A 1 268 ? 9.979 10.264 -34.297 1.00 39.12 268 ASN A O 1
ATOM 2128 N N . ALA A 1 269 ? 9.548 9.378 -32.302 1.00 40.09 269 ALA A N 1
ATOM 2129 C CA . ALA A 1 269 ? 10.652 10.083 -31.641 1.00 40.09 269 ALA A CA 1
ATOM 2130 C C . ALA A 1 269 ? 11.291 9.169 -30.589 1.00 40.09 269 ALA A C 1
ATOM 2132 O O . ALA A 1 269 ? 10.583 8.500 -29.845 1.00 40.09 269 ALA A O 1
ATOM 2133 N N . GLY A 1 270 ? 12.623 9.077 -30.629 1.00 48.78 270 GLY A N 1
ATOM 2134 C CA . GLY A 1 270 ? 13.430 7.994 -30.059 1.00 48.78 270 GLY A CA 1
ATOM 2135 C C . GLY A 1 270 ? 13.104 7.588 -28.617 1.00 48.78 270 GLY A C 1
ATOM 2136 O O . GLY A 1 270 ? 12.732 8.388 -27.775 1.00 48.78 270 GLY A O 1
ATOM 2137 N N . PHE A 1 271 ? 13.294 6.310 -28.310 1.00 52.06 271 PHE A N 1
ATOM 2138 C CA . PHE A 1 271 ? 12.963 5.704 -27.015 1.00 52.06 271 PHE A CA 1
ATOM 2139 C C . PHE A 1 271 ? 13.896 6.093 -25.852 1.00 52.06 271 PHE A C 1
ATOM 2141 O O . PHE A 1 271 ? 13.615 5.751 -24.707 1.00 52.06 271 PHE A O 1
ATOM 2148 N N . ALA A 1 272 ? 15.014 6.777 -26.115 1.00 50.66 272 ALA A N 1
ATOM 2149 C CA . ALA A 1 272 ? 16.012 7.088 -25.087 1.00 50.66 272 ALA A CA 1
ATOM 2150 C C . ALA A 1 272 ? 15.525 8.118 -24.043 1.00 50.66 272 ALA A C 1
ATOM 2152 O O . ALA A 1 272 ? 15.998 8.097 -22.913 1.00 50.66 272 ALA A O 1
ATOM 2153 N N . TYR A 1 273 ? 14.563 8.978 -24.403 1.00 58.12 273 TYR A N 1
ATOM 2154 C CA . TYR A 1 273 ? 14.161 10.175 -23.640 1.00 58.12 273 TYR A CA 1
ATOM 2155 C C . TYR A 1 273 ? 13.300 9.965 -22.365 1.00 58.12 273 TYR A C 1
ATOM 2157 O O . TYR A 1 273 ? 13.252 10.874 -21.529 1.00 58.12 273 TYR A O 1
ATOM 2165 N N . PRO A 1 274 ? 12.547 8.858 -22.190 1.00 70.06 274 PRO A N 1
ATOM 2166 C CA . PRO A 1 274 ? 11.768 8.653 -20.960 1.00 70.06 274 PRO A CA 1
ATOM 2167 C C . PRO A 1 274 ? 12.536 7.949 -19.827 1.00 70.06 274 PRO A C 1
ATOM 2169 O O . PRO A 1 274 ? 12.360 8.291 -18.654 1.00 70.06 274 PRO A O 1
ATOM 2172 N N . ILE A 1 275 ? 13.376 6.958 -20.150 1.00 79.25 275 ILE A N 1
ATOM 2173 C CA . ILE A 1 275 ? 14.074 6.136 -19.145 1.00 79.25 275 ILE A CA 1
ATOM 2174 C C . ILE A 1 275 ? 15.223 6.899 -18.481 1.00 79.25 275 ILE A C 1
ATOM 2176 O O . ILE A 1 275 ? 15.360 6.832 -17.261 1.00 79.25 275 ILE A O 1
ATOM 2180 N N . ASP A 1 276 ? 15.990 7.695 -19.229 1.00 82.44 276 ASP A N 1
ATOM 2181 C CA . ASP A 1 276 ? 17.059 8.543 -18.686 1.00 82.44 276 ASP A CA 1
ATOM 2182 C C . ASP A 1 276 ? 16.515 9.542 -17.648 1.00 82.44 276 ASP A C 1
ATOM 2184 O O . ASP A 1 276 ? 17.122 9.762 -16.596 1.00 82.44 276 ASP A O 1
ATOM 2188 N N . SER A 1 277 ? 15.335 10.098 -17.925 1.00 84.19 277 SER A N 1
ATOM 2189 C CA . SER A 1 277 ? 14.621 11.055 -17.083 1.00 84.19 277 SER A CA 1
ATOM 2190 C C . SER A 1 277 ? 14.084 10.397 -15.813 1.00 84.19 277 SER A C 1
ATOM 2192 O O . SER A 1 277 ? 14.217 10.956 -14.716 1.00 84.19 277 SER A O 1
ATOM 2194 N N . LEU A 1 278 ? 13.533 9.180 -15.924 1.00 86.75 278 LEU A N 1
ATOM 2195 C CA . LEU A 1 278 ? 1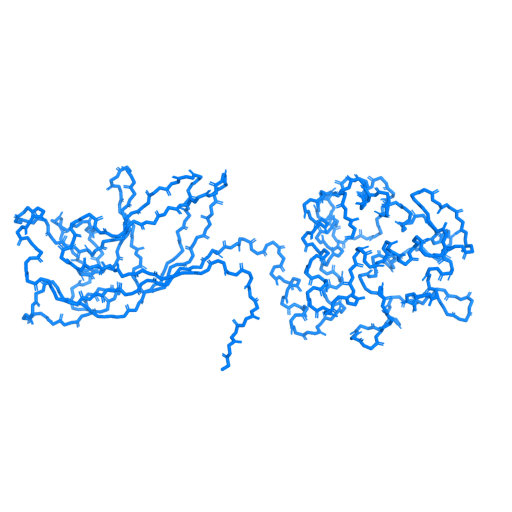3.148 8.405 -14.746 1.00 86.75 278 LEU A CA 1
ATOM 2196 C C . LEU A 1 278 ? 14.382 8.046 -13.912 1.00 86.75 278 LEU A C 1
ATOM 2198 O O . LEU A 1 278 ? 14.383 8.303 -12.712 1.00 86.75 278 LEU A O 1
ATOM 2202 N N . VAL A 1 279 ? 15.451 7.532 -14.522 1.00 90.00 279 VAL A N 1
ATOM 2203 C CA . VAL A 1 279 ? 16.703 7.184 -13.829 1.00 90.00 279 VAL A CA 1
ATOM 2204 C C . VAL A 1 279 ? 17.305 8.401 -13.125 1.00 90.00 279 VAL A C 1
ATOM 2206 O O . VAL A 1 279 ? 17.713 8.303 -11.964 1.00 90.00 279 VAL A O 1
ATOM 2209 N N . GLN A 1 280 ? 17.284 9.577 -13.758 1.00 91.31 280 GLN A N 1
ATOM 2210 C CA . GLN A 1 280 ? 17.675 10.832 -13.114 1.00 91.31 280 GLN A CA 1
ATOM 2211 C C . GLN A 1 280 ? 16.833 11.107 -11.860 1.00 91.31 280 GLN A C 1
ATOM 2213 O O . GLN A 1 280 ? 17.375 11.464 -10.802 1.00 91.31 280 GLN A O 1
ATOM 2218 N N . ARG A 1 281 ? 15.509 10.922 -11.947 1.00 92.88 281 ARG A N 1
ATOM 2219 C CA . ARG A 1 281 ? 14.611 11.116 -10.805 1.00 92.88 281 ARG A CA 1
ATOM 2220 C C . ARG A 1 281 ? 14.854 10.083 -9.706 1.00 92.88 281 ARG A C 1
ATOM 2222 O O . ARG A 1 281 ? 14.953 10.472 -8.545 1.00 92.88 281 ARG A O 1
ATOM 2229 N N . LEU A 1 282 ? 15.018 8.807 -10.047 1.00 94.06 282 LEU A N 1
ATOM 2230 C CA . LEU A 1 282 ? 15.324 7.726 -9.102 1.00 94.06 282 LEU A CA 1
ATOM 2231 C C . LEU A 1 282 ? 16.631 8.002 -8.349 1.00 94.06 282 LEU A C 1
ATOM 2233 O O . LEU A 1 282 ? 16.681 7.871 -7.124 1.00 94.06 282 LEU A O 1
ATOM 2237 N N . SER A 1 283 ? 17.660 8.480 -9.053 1.00 93.75 283 SER A N 1
ATOM 2238 C CA . SER A 1 283 ?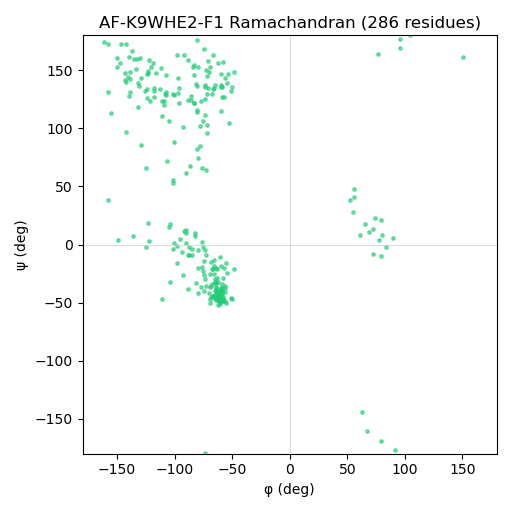 18.929 8.907 -8.455 1.00 93.75 283 SER A CA 1
ATOM 2239 C C . SER A 1 283 ? 18.765 10.108 -7.523 1.00 93.75 283 SER A C 1
ATOM 2241 O O . SER A 1 283 ? 19.267 10.079 -6.400 1.00 93.75 283 SER A O 1
ATOM 2243 N N . THR A 1 284 ? 17.973 11.113 -7.911 1.00 94.75 284 THR A N 1
ATOM 2244 C CA . THR A 1 284 ? 17.620 12.244 -7.028 1.00 94.75 284 THR A CA 1
ATOM 2245 C C . THR A 1 284 ? 16.893 11.767 -5.765 1.00 94.75 284 THR A C 1
ATOM 2247 O O . THR A 1 284 ? 17.135 12.262 -4.664 1.00 94.75 284 THR A O 1
ATOM 2250 N N . CYS A 1 285 ? 16.030 10.761 -5.905 1.00 94.31 285 CYS A N 1
ATOM 2251 C CA . CYS A 1 285 ? 15.267 10.173 -4.810 1.00 94.31 285 CYS A CA 1
ATOM 2252 C C . CYS A 1 285 ? 16.055 9.170 -3.954 1.00 94.31 285 CYS A C 1
ATOM 2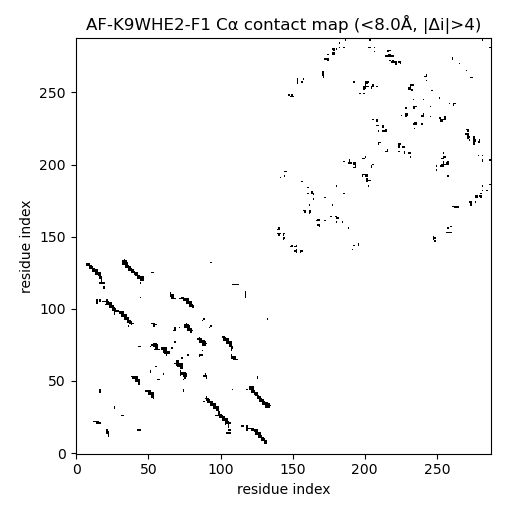254 O O . CYS A 1 285 ? 15.530 8.726 -2.923 1.00 94.31 285 CYS A O 1
ATOM 2256 N N . LYS A 1 286 ? 17.303 8.854 -4.334 1.00 94.69 286 LYS A N 1
ATOM 2257 C CA . LYS A 1 286 ? 18.160 7.844 -3.694 1.00 94.69 286 LYS A CA 1
ATOM 2258 C C . LYS A 1 286 ? 17.486 6.469 -3.648 1.00 94.69 286 LYS A C 1
ATOM 2260 O O . LYS A 1 286 ? 17.394 5.856 -2.587 1.00 94.69 286 LYS A O 1
ATOM 2265 N N . ILE A 1 287 ? 16.938 6.053 -4.785 1.00 90.50 287 ILE A N 1
ATOM 2266 C CA . ILE A 1 287 ? 16.433 4.698 -5.012 1.00 90.50 287 ILE A CA 1
ATOM 2267 C C . ILE A 1 287 ? 17.560 3.925 -5.706 1.00 90.50 287 ILE A C 1
ATOM 2269 O O . ILE A 1 287 ? 18.078 4.377 -6.737 1.00 90.50 287 ILE A O 1
ATOM 2273 N N . SER A 1 288 ? 17.980 2.838 -5.068 1.00 82.00 288 SER A N 1
ATOM 2274 C CA . SER A 1 288 ? 19.010 1.890 -5.499 1.00 82.00 288 SER A CA 1
ATOM 2275 C C . SER A 1 288 ? 18.418 0.505 -5.387 1.00 82.00 288 SER A C 1
ATOM 2277 O O . SER A 1 288 ? 17.947 0.211 -4.260 1.00 82.00 288 SER A O 1
#

Sequence (288 aa):
MSNINQLIIEGCFNVESATPKGTYFQNLSDQSVRVKFSAAGQWTYNPNVGFHSAAGHPNYPKGTENYKLPGSPEGSLIVRRANGSFQYVGTEATIELNPMEIVSFVCNDDGVWGEVGGHYDNQGCISVIWALQMQDKYAQLRDFLTAEKWQEADEETARLMLKSVGRDFEGSFERDELSKIPCSLLKDLDKIWLFASQGRFGFSVQKEIWESVGGSPQTEDTAIAEGFGNRIGQYTNGNWVYYDDLTFNLSAPIGHLPALWWRRSWVNAGFAYPIDSLVQRLSTCKIS

Mean predicted aligned error: 13.5 Å